Protein AF-L0A7P6-F1 (afdb_monomer)

Radius of gyration: 19.56 Å; Cα contacts (8 Å, |Δi|>4): 227; chains: 1; bounding box: 43×64×49 Å

Secondary structure (DSSP, 8-state):
-THHHHHHHHHHHHHHTSTTHHHHHHHHHH--EEHHHHHHHTT-S-HHHHHHHHHHHHHTTSEEEETTEEEE-HHHHTTHHHHHHHHHHHHH-TTS-HHHHHHHHHSTTHHHHHHHHHH--B-HHHHHHHTT---HHHHHHHHHHHHHTTSEEEE--TT-SSPPEEEE-HHHHHHHHHHHHHHHHIIIIIHHHHHHHHHGGGSSS----

InterPro domains:
  IPR002577 Helix-turn-helix, HxlR type [PF01638] (16-93)
  IPR002577 Helix-turn-helix, HxlR type [PF01638] (106-191)
  IPR002577 Helix-turn-helix, HxlR type [PS51118] (93-194)
  IPR036388 Winged helix-like DNA-binding domain superfamily [G3DSA:1.10.10.10] (5-99)
  IPR036388 Winged helix-like DNA-binding domain superfamily [G3DSA:1.10.10.10] (100-207)
  IPR036390 Winged helix DNA-binding domain superfamily [SSF46785] (9-93)
  IPR036390 Winged helix DNA-binding domain superfamily [SSF46785] (99-193)

Foldseek 3Di:
DCPLLVVLLVVLLLLCLAPLLVQLLVVQLVHKDFLVRSCVSSVPPDSVSSVVNVVVCVLLQQWDDDPRIIHGDPLSNLLVQLVVLLVQLCVVCVVADSVLVSNLSSPPLLLVLLVVQVVHWAALVRSCVSSPNDPSVSSVVSVVSCVVSQQKDWDDDPPDPDGTTMHGDPSVVSSSSSSVSSSVSSSPRSSVSVVVVVVVVVPPPDDDD

Organism: Deinococcus peraridilitoris (strain DSM 19664 / LMG 22246 / CIP 109416 / KR-200) (NCBI:txid937777)

Solvent-accessible surface area (backbone atoms only — not comparable to full-atom values): 11553 Å² total; per-residue (Å²): 132,63,71,66,48,56,52,21,24,49,50,30,47,58,54,57,32,37,87,65,41,56,50,48,53,56,51,35,70,77,44,67,34,36,65,72,59,40,42,61,75,52,65,52,94,39,72,65,60,48,51,55,49,50,52,53,33,41,75,62,48,30,31,47,75,55,95,68,32,38,35,59,31,76,59,34,58,64,46,49,63,32,53,54,37,47,51,52,39,46,69,77,36,75,90,54,65,62,66,61,57,50,56,51,39,43,36,90,61,38,48,59,50,56,55,52,33,70,78,42,71,38,36,69,69,53,48,32,56,77,69,70,59,60,54,69,68,59,51,51,53,48,51,50,54,38,36,73,75,40,34,31,44,72,61,53,68,99,84,53,95,60,81,48,27,35,30,57,26,76,64,23,52,61,47,42,56,30,57,48,40,41,33,53,42,10,45,65,46,51,55,46,49,68,50,54,67,60,54,65,71,67,73,81,76,85,79,83,134

Structure (mmCIF, N/CA/C/O backbone):
data_AF-L0A7P6-F1
#
_entry.id   AF-L0A7P6-F1
#
loop_
_atom_site.group_PDB
_atom_site.id
_atom_site.type_symbol
_atom_site.label_atom_id
_atom_site.label_alt_id
_atom_site.label_comp_id
_atom_site.label_asym_id
_atom_site.label_entity_id
_atom_site.label_seq_id
_atom_site.pdbx_PDB_ins_code
_atom_site.Cartn_x
_atom_site.Cartn_y
_atom_site.Cartn_z
_atom_site.occupancy
_atom_site.B_iso_or_equiv
_atom_site.auth_seq_id
_atom_site.auth_comp_id
_atom_site.auth_asym_id
_atom_site.auth_atom_id
_atom_site.pdb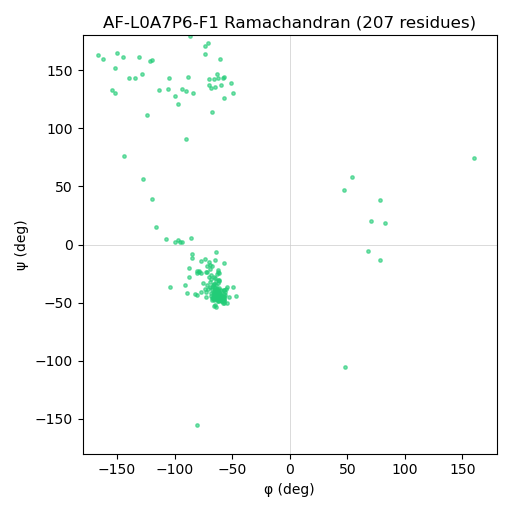x_PDB_model_num
ATOM 1 N N . MET A 1 1 ? -10.298 -22.337 5.374 1.00 42.47 1 MET A N 1
ATOM 2 C CA . MET A 1 1 ? -9.586 -21.984 4.115 1.00 42.47 1 MET A CA 1
ATOM 3 C C . MET A 1 1 ? -9.149 -20.503 4.065 1.00 42.47 1 MET A C 1
ATOM 5 O O . MET A 1 1 ? -8.443 -20.122 3.138 1.00 42.47 1 MET A O 1
ATOM 9 N N . GLU A 1 2 ? -9.489 -19.675 5.067 1.00 49.75 2 GLU A N 1
ATOM 10 C CA . GLU A 1 2 ? -9.289 -18.210 5.060 1.00 49.75 2 GLU A CA 1
ATOM 11 C C . GLU A 1 2 ? -7.861 -17.705 5.358 1.00 49.75 2 GLU A C 1
ATOM 13 O O . GLU A 1 2 ? -7.487 -16.631 4.883 1.00 49.75 2 GLU A O 1
ATOM 18 N N . CYS A 1 3 ? -7.009 -18.477 6.046 1.00 57.34 3 CYS A N 1
ATOM 19 C CA . CYS A 1 3 ? -5.683 -17.999 6.479 1.00 57.34 3 CYS A CA 1
ATOM 20 C C . CYS A 1 3 ? -4.744 -17.606 5.320 1.00 57.34 3 CYS A C 1
ATOM 22 O O . CYS A 1 3 ? -3.946 -16.681 5.449 1.00 57.34 3 CYS A O 1
ATOM 24 N N . LYS A 1 4 ? -4.858 -18.261 4.153 1.00 59.44 4 LYS A N 1
ATOM 25 C CA . LYS A 1 4 ? -3.967 -18.015 3.002 1.00 59.44 4 LYS A CA 1
ATOM 26 C C . LYS A 1 4 ? -4.306 -16.725 2.239 1.00 59.44 4 LYS A C 1
ATOM 28 O O . LYS A 1 4 ? -3.445 -16.164 1.569 1.00 59.44 4 LYS A O 1
ATOM 33 N N . GLY A 1 5 ? -5.554 -16.250 2.314 1.00 61.66 5 GLY A N 1
ATOM 34 C CA . GLY A 1 5 ? -5.958 -14.966 1.727 1.00 61.66 5 GLY A CA 1
ATOM 35 C C . GLY A 1 5 ? -5.516 -13.774 2.571 1.00 61.66 5 GLY A C 1
ATOM 36 O O . GLY A 1 5 ? -5.008 -12.799 2.022 1.00 61.66 5 GLY A O 1
ATOM 37 N N . ALA A 1 6 ? -5.643 -13.894 3.894 1.00 67.50 6 ALA A N 1
ATOM 38 C CA . ALA A 1 6 ? -5.210 -12.870 4.839 1.00 67.50 6 ALA A CA 1
ATOM 39 C C . ALA A 1 6 ? -3.689 -12.634 4.794 1.00 67.50 6 ALA A C 1
ATOM 41 O O . ALA A 1 6 ? -3.254 -11.483 4.819 1.00 67.50 6 ALA A O 1
ATOM 42 N N . ASP A 1 7 ? -2.893 -13.701 4.649 1.00 76.75 7 ASP A N 1
ATOM 43 C CA . ASP A 1 7 ? -1.430 -13.609 4.519 1.00 76.75 7 ASP A CA 1
ATOM 44 C C . ASP A 1 7 ? -1.010 -12.882 3.227 1.00 76.75 7 ASP A C 1
ATOM 46 O O . ASP A 1 7 ? -0.219 -11.942 3.258 1.00 76.75 7 ASP A O 1
ATOM 50 N N . ALA A 1 8 ? -1.624 -13.220 2.086 1.00 82.00 8 ALA A N 1
ATOM 51 C CA . ALA A 1 8 ? -1.345 -12.546 0.814 1.00 82.00 8 ALA A CA 1
ATOM 52 C C . ALA A 1 8 ? -1.734 -11.054 0.839 1.00 82.00 8 ALA A C 1
ATOM 54 O O . ALA A 1 8 ? -1.001 -10.202 0.334 1.00 82.00 8 ALA A O 1
ATOM 55 N N . ALA A 1 9 ? -2.864 -10.724 1.471 1.00 80.94 9 ALA A N 1
ATOM 56 C CA . ALA A 1 9 ? -3.287 -9.342 1.675 1.00 80.94 9 ALA A CA 1
ATOM 57 C C . ALA A 1 9 ? -2.325 -8.574 2.597 1.00 80.94 9 ALA A C 1
ATOM 59 O O . ALA A 1 9 ? -2.021 -7.410 2.339 1.00 80.94 9 ALA A O 1
ATOM 60 N N . ALA A 1 10 ? -1.838 -9.208 3.668 1.00 82.50 10 ALA A N 1
ATOM 61 C CA . ALA A 1 10 ? -0.844 -8.617 4.559 1.00 82.50 10 ALA A CA 1
ATOM 62 C C . ALA A 1 10 ? 0.483 -8.363 3.832 1.00 82.50 10 ALA A C 1
ATOM 64 O O . ALA A 1 10 ? 1.020 -7.264 3.941 1.00 82.50 10 ALA A O 1
ATOM 65 N N . ALA A 1 11 ? 0.955 -9.318 3.028 1.00 84.62 11 ALA A N 1
ATOM 66 C CA . ALA A 1 11 ? 2.177 -9.181 2.241 1.00 84.62 11 ALA A CA 1
ATOM 67 C C . ALA A 1 11 ? 2.086 -8.050 1.201 1.00 84.62 11 ALA A C 1
ATOM 69 O O . ALA A 1 11 ? 3.040 -7.294 1.032 1.00 84.62 11 ALA A O 1
ATOM 70 N N . ALA A 1 12 ? 0.938 -7.883 0.536 1.00 87.12 12 ALA A N 1
ATOM 71 C CA . ALA A 1 12 ? 0.738 -6.785 -0.413 1.00 87.12 12 ALA A CA 1
ATOM 72 C C . ALA A 1 12 ? 0.735 -5.420 0.272 1.00 87.12 12 ALA A C 1
ATOM 74 O O . ALA A 1 12 ? 1.405 -4.496 -0.191 1.00 87.12 12 ALA A O 1
ATOM 75 N N . VAL A 1 13 ? 0.029 -5.309 1.401 1.00 85.62 13 VAL A N 1
ATOM 76 C CA . VAL A 1 13 ? 0.065 -4.103 2.233 1.00 85.62 13 VAL A CA 1
ATOM 77 C C . VAL A 1 13 ? 1.495 -3.819 2.686 1.00 85.62 13 VAL A C 1
ATOM 79 O O . VAL A 1 13 ? 1.951 -2.685 2.581 1.00 85.62 13 VAL A O 1
ATOM 82 N N . GLU A 1 14 ? 2.230 -4.836 3.137 1.00 86.69 14 GLU A N 1
ATOM 83 C CA . GLU A 1 14 ? 3.608 -4.669 3.587 1.00 86.69 14 GLU A CA 1
ATOM 84 C C . GLU A 1 14 ? 4.551 -4.232 2.464 1.00 86.69 14 GLU A C 1
ATOM 86 O O . GLU A 1 14 ? 5.421 -3.392 2.686 1.00 86.69 14 GLU A O 1
ATOM 91 N N . LEU A 1 15 ? 4.380 -4.772 1.259 1.00 86.81 15 LEU A N 1
ATOM 92 C CA . LEU A 1 15 ? 5.169 -4.393 0.096 1.00 86.81 15 LEU A CA 1
ATOM 93 C C . LEU A 1 15 ? 4.892 -2.940 -0.307 1.00 86.81 15 LEU A C 1
ATOM 95 O O . LEU A 1 15 ? 5.829 -2.154 -0.432 1.00 86.81 15 LEU A O 1
ATOM 99 N N . LEU A 1 16 ? 3.619 -2.578 -0.491 1.00 87.00 16 LEU A N 1
ATOM 100 C CA . LEU A 1 16 ? 3.230 -1.282 -1.053 1.00 87.00 16 LEU A CA 1
ATOM 101 C C . LEU A 1 16 ? 3.301 -0.131 -0.042 1.00 87.00 16 LEU A C 1
ATOM 103 O O . LEU A 1 16 ? 3.487 1.013 -0.450 1.00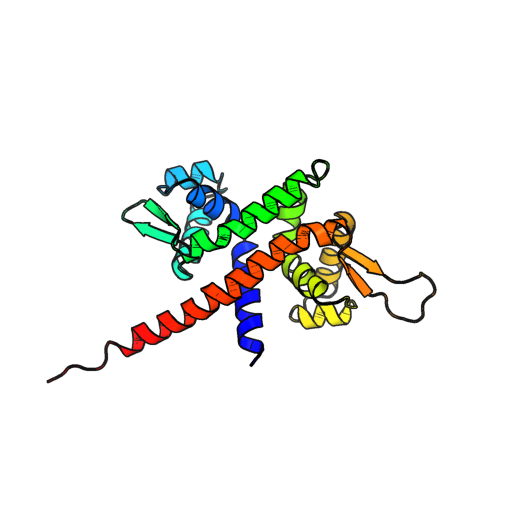 87.00 16 LEU A O 1
ATOM 107 N N . GLN A 1 17 ? 3.242 -0.409 1.266 1.00 85.69 17 GLN A N 1
ATOM 108 C CA . GLN A 1 17 ? 3.478 0.614 2.296 1.00 85.69 17 GLN A CA 1
ATOM 109 C C . GLN A 1 17 ? 4.964 1.000 2.422 1.00 85.69 17 GLN A C 1
ATOM 111 O O . GLN A 1 17 ? 5.293 1.967 3.108 1.00 85.69 17 GLN A O 1
ATOM 116 N N . ARG A 1 18 ? 5.900 0.250 1.817 1.00 88.00 18 ARG A N 1
ATOM 117 C CA . ARG A 1 18 ? 7.328 0.596 1.887 1.00 88.00 18 ARG A CA 1
ATOM 118 C C . ARG A 1 18 ? 7.592 1.876 1.101 1.00 88.00 18 ARG A C 1
ATOM 120 O O . ARG A 1 18 ? 7.187 2.017 -0.053 1.00 88.00 18 ARG A O 1
ATOM 127 N N . LYS A 1 19 ? 8.371 2.780 1.705 1.00 86.12 19 LYS A N 1
ATOM 128 C CA . LYS A 1 19 ? 8.804 4.020 1.047 1.00 86.12 19 LYS A CA 1
ATOM 129 C C . LYS A 1 19 ? 9.425 3.730 -0.324 1.00 86.12 19 LYS A C 1
ATOM 131 O O . LYS A 1 19 ? 10.195 2.773 -0.470 1.00 86.12 19 LYS A O 1
ATOM 136 N N . HIS A 1 20 ? 9.088 4.592 -1.282 1.00 87.50 20 HIS A N 1
ATOM 137 C CA . HIS A 1 20 ? 9.487 4.578 -2.696 1.00 87.50 20 HIS A CA 1
ATOM 138 C C . HIS A 1 20 ? 8.934 3.446 -3.570 1.00 87.50 20 HIS A C 1
ATOM 140 O O . HIS A 1 20 ? 9.110 3.521 -4.780 1.00 87.50 20 HIS A O 1
ATOM 146 N N . VAL A 1 21 ? 8.210 2.456 -3.035 1.00 92.44 21 VAL A N 1
ATOM 147 C CA . VAL A 1 21 ? 7.632 1.394 -3.880 1.00 92.44 21 VAL A CA 1
ATOM 148 C C . VAL A 1 21 ? 6.575 1.945 -4.838 1.00 92.44 21 VAL A C 1
ATOM 150 O O . VAL A 1 21 ? 6.688 1.745 -6.043 1.00 92.44 21 VAL A O 1
ATOM 153 N N . LEU A 1 22 ? 5.588 2.685 -4.327 1.00 90.50 22 LEU A N 1
ATOM 154 C CA . LEU A 1 22 ? 4.538 3.271 -5.166 1.00 90.50 22 LEU A CA 1
ATOM 155 C C . LEU A 1 22 ? 5.093 4.252 -6.220 1.00 90.50 22 LEU A C 1
ATOM 157 O O . LEU A 1 22 ? 4.740 4.086 -7.383 1.00 90.50 22 LEU A O 1
ATOM 161 N N . PRO A 1 23 ? 6.009 5.191 -5.895 1.00 91.50 23 PRO A N 1
ATOM 162 C CA . PRO A 1 23 ? 6.656 6.030 -6.908 1.00 91.50 23 PRO A CA 1
ATOM 163 C C . PRO A 1 23 ? 7.390 5.256 -8.011 1.00 91.50 23 PRO A C 1
ATOM 165 O O . PRO A 1 23 ? 7.316 5.648 -9.170 1.00 91.50 23 PRO A O 1
ATOM 168 N N . ILE A 1 24 ? 8.076 4.154 -7.677 1.00 95.06 24 ILE A N 1
ATOM 169 C CA . ILE A 1 24 ? 8.745 3.300 -8.674 1.00 95.06 24 ILE A CA 1
ATOM 170 C C . ILE A 1 24 ? 7.728 2.695 -9.634 1.00 95.06 24 ILE A C 1
ATOM 172 O O . ILE A 1 24 ? 7.916 2.756 -10.845 1.00 95.06 24 ILE A O 1
ATOM 176 N N . ILE A 1 25 ? 6.649 2.128 -9.099 1.00 94.69 25 ILE A N 1
ATOM 177 C CA . ILE A 1 25 ? 5.614 1.494 -9.917 1.00 94.69 25 ILE A CA 1
ATOM 178 C C . ILE A 1 25 ? 4.909 2.549 -10.775 1.00 94.69 25 ILE A C 1
ATOM 180 O O . ILE A 1 25 ? 4.744 2.329 -11.967 1.00 94.69 25 ILE A O 1
ATOM 184 N N . HIS A 1 26 ? 4.591 3.717 -10.210 1.00 93.75 26 HIS A N 1
ATOM 185 C CA . HIS A 1 26 ? 3.998 4.834 -10.947 1.00 93.75 26 HIS A CA 1
ATOM 186 C C . HIS A 1 26 ? 4.879 5.308 -12.107 1.00 93.75 26 HIS A C 1
ATOM 188 O O . HIS A 1 26 ? 4.390 5.495 -13.215 1.00 93.75 26 HIS A O 1
ATOM 194 N N . ALA A 1 27 ? 6.188 5.463 -11.881 1.00 94.50 27 ALA A N 1
ATOM 195 C CA . ALA A 1 27 ? 7.116 5.809 -12.952 1.00 94.50 27 ALA A CA 1
ATOM 196 C C . ALA A 1 27 ? 7.114 4.729 -14.046 1.00 94.50 27 ALA A C 1
ATOM 198 O O . ALA A 1 27 ? 6.960 5.041 -15.223 1.00 94.50 27 ALA A O 1
ATOM 199 N N . LEU A 1 28 ? 7.209 3.454 -13.660 1.00 96.56 28 LEU A N 1
ATOM 200 C CA . LEU A 1 28 ? 7.255 2.345 -14.612 1.00 96.56 28 LEU A CA 1
ATOM 201 C C . LEU A 1 28 ? 5.934 2.105 -15.367 1.00 96.56 28 LEU A C 1
ATOM 203 O O . LEU A 1 28 ? 5.960 1.499 -16.438 1.00 96.56 28 LEU A O 1
ATOM 207 N N . LEU A 1 29 ? 4.798 2.581 -14.841 1.00 94.50 29 LEU A N 1
ATOM 208 C CA . LEU A 1 29 ? 3.515 2.599 -15.555 1.00 94.50 29 LEU A CA 1
ATOM 209 C C . LEU A 1 29 ? 3.553 3.558 -16.748 1.00 94.50 29 LEU A C 1
ATOM 211 O O . LEU A 1 29 ? 2.962 3.255 -17.781 1.00 94.50 29 LEU A O 1
ATOM 215 N N . ALA A 1 30 ? 4.269 4.679 -16.625 1.00 94.25 30 ALA A N 1
ATOM 216 C CA . ALA A 1 30 ? 4.424 5.636 -17.714 1.00 94.25 30 ALA A CA 1
ATOM 217 C C . ALA A 1 30 ? 5.352 5.099 -18.813 1.00 94.25 30 ALA A C 1
ATOM 219 O O . ALA A 1 30 ? 5.034 5.211 -19.995 1.00 94.25 30 ALA A O 1
ATOM 220 N N . GLN A 1 31 ? 6.494 4.518 -18.432 1.00 95.50 31 GLN A N 1
ATOM 221 C CA . GLN A 1 31 ? 7.426 3.875 -19.361 1.00 95.50 31 GLN A CA 1
ATOM 222 C C . GLN A 1 31 ? 8.472 3.014 -18.633 1.00 95.50 31 GLN A C 1
ATOM 224 O O . GLN A 1 31 ? 8.726 3.222 -17.446 1.00 95.50 31 GLN A O 1
ATOM 229 N N . PRO A 1 32 ? 9.163 2.102 -19.335 1.00 96.88 32 PRO A N 1
ATOM 230 C CA . PRO A 1 32 ? 10.352 1.437 -18.810 1.00 96.88 32 PRO A CA 1
ATOM 231 C C . PRO A 1 32 ? 11.506 2.414 -18.537 1.00 96.88 32 PRO A C 1
ATOM 233 O O . PRO A 1 32 ? 11.702 3.381 -19.271 1.00 96.88 32 PRO A O 1
ATOM 236 N N . TYR A 1 33 ? 12.314 2.136 -17.512 1.00 97.50 33 TYR A N 1
ATOM 237 C CA . TYR A 1 33 ? 13.464 2.974 -17.147 1.00 97.50 33 TYR A CA 1
ATOM 238 C C . TYR A 1 33 ? 14.715 2.142 -16.870 1.00 97.50 33 TYR A C 1
ATOM 240 O O . TYR A 1 33 ? 14.637 1.100 -16.219 1.00 97.50 33 TYR A O 1
ATOM 248 N N . CYS A 1 34 ? 15.887 2.653 -17.255 1.00 97.00 34 CYS A N 1
ATOM 249 C CA . CYS A 1 34 ? 17.154 2.175 -16.700 1.00 97.00 34 CYS A CA 1
ATOM 250 C C . CYS A 1 34 ? 17.353 2.662 -15.256 1.00 97.00 34 CYS A C 1
ATOM 252 O O . CYS A 1 34 ? 16.689 3.605 -14.811 1.00 97.00 34 CYS A O 1
ATOM 254 N N . PHE A 1 35 ? 18.288 2.059 -14.513 1.00 95.88 35 PHE A N 1
ATOM 255 C CA . PHE A 1 35 ? 18.470 2.351 -13.082 1.00 95.88 35 PHE A CA 1
ATOM 256 C C . PHE A 1 35 ? 18.668 3.849 -12.789 1.00 95.88 35 PHE A C 1
ATOM 258 O O . PHE A 1 35 ? 17.980 4.417 -11.940 1.00 95.88 35 PHE A O 1
ATOM 265 N N . ASN A 1 36 ? 19.583 4.506 -13.509 1.00 93.50 36 ASN A N 1
ATOM 266 C CA . ASN A 1 36 ? 19.926 5.911 -13.266 1.00 93.50 36 ASN A CA 1
ATOM 267 C C . ASN A 1 36 ? 18.773 6.861 -13.617 1.00 93.50 36 ASN A C 1
ATOM 269 O O . ASN A 1 36 ? 18.539 7.842 -12.911 1.00 93.50 36 ASN A O 1
ATOM 273 N N . ALA A 1 37 ? 18.046 6.578 -14.702 1.00 95.44 37 ALA A N 1
ATOM 274 C CA . ALA A 1 37 ? 16.888 7.372 -15.095 1.00 95.44 37 ALA A CA 1
ATOM 275 C C . ALA A 1 37 ? 15.739 7.197 -14.092 1.00 95.44 37 ALA A C 1
ATOM 277 O O . ALA A 1 37 ? 15.148 8.188 -13.663 1.00 95.44 37 ALA A O 1
ATOM 278 N N . LEU A 1 38 ? 15.502 5.964 -13.632 1.00 95.44 38 LEU A N 1
ATOM 279 C CA . LEU A 1 38 ? 14.501 5.671 -12.612 1.00 95.44 38 LEU A CA 1
ATOM 280 C C . LEU A 1 38 ? 14.827 6.356 -11.283 1.00 95.44 38 LEU A C 1
ATOM 282 O O . LEU A 1 38 ? 13.948 6.956 -10.672 1.00 95.44 38 LEU A O 1
ATOM 286 N N . GLN A 1 39 ? 16.092 6.319 -10.849 1.00 94.06 39 GLN A N 1
ATOM 287 C CA . GLN A 1 39 ? 16.523 6.967 -9.609 1.00 94.06 39 GLN A CA 1
ATOM 288 C C . GLN A 1 39 ? 16.210 8.462 -9.604 1.00 94.06 39 GLN A C 1
ATOM 290 O O . GLN A 1 39 ? 15.729 8.984 -8.595 1.00 94.06 39 GLN A O 1
ATOM 295 N N . ARG A 1 40 ? 16.450 9.133 -10.737 1.00 92.44 40 ARG A N 1
ATOM 296 C CA . ARG A 1 40 ? 16.105 10.545 -10.914 1.00 92.44 40 ARG A CA 1
ATOM 297 C C . ARG A 1 40 ? 14.596 10.742 -10.933 1.00 92.44 40 ARG A C 1
ATOM 299 O O . ARG A 1 40 ? 14.122 11.606 -10.212 1.00 92.44 40 ARG A O 1
ATOM 306 N N . ALA A 1 41 ? 13.850 9.929 -11.679 1.00 92.44 41 ALA A N 1
ATOM 307 C CA . ALA A 1 41 ? 12.399 10.065 -11.805 1.00 92.44 41 ALA A CA 1
ATOM 308 C C . ALA A 1 41 ? 11.660 9.941 -10.460 1.00 92.44 41 ALA A C 1
ATOM 310 O O . ALA A 1 41 ? 10.726 10.689 -10.202 1.00 92.44 41 ALA A O 1
ATOM 311 N N . VAL A 1 42 ? 12.095 9.032 -9.580 1.00 90.38 42 VAL A N 1
ATOM 312 C CA . VAL A 1 42 ? 11.412 8.757 -8.297 1.00 90.38 42 VAL A CA 1
ATOM 313 C C . VAL A 1 42 ? 11.994 9.520 -7.106 1.00 90.38 42 VAL A C 1
ATOM 315 O O . VAL A 1 42 ? 11.573 9.289 -5.969 1.00 90.38 42 VAL A O 1
ATOM 318 N N . HIS A 1 43 ? 13.005 10.360 -7.355 1.00 88.38 43 HIS A N 1
ATOM 319 C CA . HIS A 1 43 ? 13.756 11.111 -6.343 1.00 88.38 43 HIS A CA 1
ATOM 320 C C . HIS A 1 43 ? 14.186 10.218 -5.164 1.00 88.38 43 HIS A C 1
ATOM 322 O O . HIS A 1 43 ? 13.977 10.540 -3.992 1.00 88.38 43 HIS A O 1
ATOM 328 N N . ALA A 1 44 ? 14.745 9.039 -5.467 1.00 85.69 44 ALA A N 1
ATOM 329 C CA . ALA A 1 44 ? 15.156 8.105 -4.422 1.00 85.69 44 ALA A CA 1
ATOM 330 C C . ALA A 1 44 ? 16.302 8.706 -3.580 1.00 85.69 44 ALA A C 1
ATOM 332 O O . ALA A 1 44 ? 17.283 9.188 -4.151 1.00 85.69 44 ALA A O 1
ATOM 333 N N . PRO A 1 45 ? 16.248 8.603 -2.239 1.00 83.75 45 PRO A N 1
ATOM 334 C CA . PRO A 1 45 ? 17.208 9.247 -1.340 1.00 83.75 45 PRO A CA 1
ATOM 335 C C . PRO A 1 45 ? 18.608 8.639 -1.448 1.00 83.75 45 PRO A C 1
ATOM 337 O O . PRO A 1 45 ? 19.602 9.294 -1.157 1.00 83.75 45 PRO A O 1
ATOM 340 N N . SER A 1 46 ? 18.700 7.370 -1.854 1.00 91.19 46 SER A N 1
ATOM 341 C CA . SER A 1 46 ? 19.969 6.705 -2.121 1.00 91.19 46 SER A CA 1
ATOM 342 C C . SER A 1 46 ? 19.814 5.599 -3.160 1.00 91.19 46 SER A C 1
ATOM 344 O O . SER A 1 46 ? 18.764 4.955 -3.269 1.00 91.19 46 SER A O 1
ATOM 346 N N . ALA A 1 47 ? 20.898 5.328 -3.888 1.00 93.06 47 ALA A N 1
ATOM 347 C CA . ALA A 1 47 ? 20.954 4.226 -4.845 1.00 93.06 47 ALA A CA 1
ATOM 348 C C . ALA A 1 47 ? 20.780 2.859 -4.156 1.00 93.06 47 ALA A C 1
ATOM 350 O O . ALA A 1 47 ? 20.183 1.951 -4.729 1.00 93.06 47 ALA A O 1
ATOM 351 N N . ALA A 1 48 ? 21.260 2.718 -2.913 1.00 93.69 48 ALA A N 1
ATOM 352 C CA . ALA A 1 48 ? 21.050 1.517 -2.106 1.00 93.69 48 ALA A CA 1
ATOM 353 C C . ALA A 1 48 ? 19.557 1.277 -1.835 1.00 93.69 48 ALA A C 1
ATOM 355 O O . ALA A 1 48 ? 19.057 0.195 -2.122 1.00 93.69 48 ALA A O 1
ATOM 356 N N . THR A 1 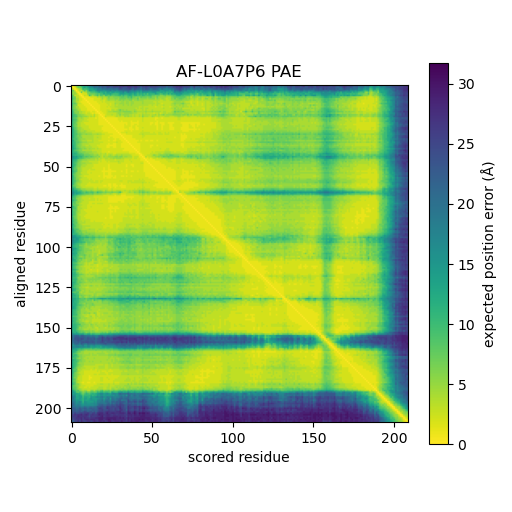49 ? 18.823 2.315 -1.411 1.00 92.44 49 THR A N 1
ATOM 357 C CA . THR A 1 49 ? 17.370 2.217 -1.196 1.00 92.44 49 THR A CA 1
ATOM 358 C C . THR A 1 49 ? 16.660 1.768 -2.468 1.00 92.44 49 THR A C 1
ATOM 360 O O . THR A 1 49 ? 15.851 0.845 -2.417 1.00 92.44 49 THR A O 1
ATOM 363 N N . LEU A 1 50 ? 16.974 2.380 -3.615 1.00 94.56 50 LEU A N 1
ATOM 364 C CA . LEU A 1 50 ? 16.358 1.997 -4.884 1.00 94.56 50 LEU A CA 1
ATOM 365 C C . LEU A 1 50 ? 16.666 0.540 -5.254 1.00 94.56 50 LEU A C 1
ATOM 367 O O . LEU A 1 50 ? 15.744 -0.197 -5.594 1.00 94.56 50 LEU A O 1
ATOM 371 N N . ARG A 1 51 ? 17.927 0.099 -5.136 1.00 95.25 51 ARG A N 1
ATOM 372 C CA . ARG A 1 51 ? 18.315 -1.298 -5.396 1.00 95.25 51 ARG A CA 1
ATOM 373 C C . ARG A 1 51 ? 17.548 -2.277 -4.516 1.00 95.25 51 ARG A C 1
ATOM 375 O O . ARG A 1 51 ? 17.016 -3.256 -5.033 1.00 95.25 51 ARG A O 1
ATOM 382 N N . ASP A 1 52 ? 17.428 -1.988 -3.225 1.00 94.31 52 ASP A N 1
ATOM 383 C CA . ASP A 1 52 ? 16.686 -2.840 -2.295 1.00 94.31 52 ASP A CA 1
ATOM 384 C C . ASP A 1 52 ? 15.206 -2.942 -2.679 1.00 94.31 52 ASP A C 1
ATOM 386 O O . ASP A 1 52 ? 14.615 -4.022 -2.611 1.00 94.31 52 ASP A O 1
ATOM 390 N N . ARG A 1 53 ? 14.586 -1.830 -3.104 1.00 94.38 53 ARG A N 1
ATOM 391 C CA . ARG A 1 53 ? 13.186 -1.832 -3.562 1.00 94.38 53 ARG A CA 1
ATOM 392 C C . ARG A 1 53 ? 13.011 -2.583 -4.876 1.00 94.38 53 ARG A C 1
ATOM 394 O O . ARG A 1 53 ? 12.096 -3.394 -4.971 1.00 94.38 53 ARG A O 1
ATOM 401 N N . LEU A 1 54 ? 13.893 -2.375 -5.850 1.00 95.50 54 LEU A N 1
ATOM 402 C CA . LEU A 1 54 ? 13.857 -3.098 -7.123 1.00 95.50 54 LEU A CA 1
ATOM 403 C C . LEU A 1 54 ? 14.054 -4.600 -6.915 1.00 95.50 54 LEU A C 1
ATOM 405 O O . LEU A 1 54 ? 13.295 -5.387 -7.467 1.00 95.50 54 LEU A O 1
ATOM 409 N N . LYS A 1 55 ? 14.993 -5.007 -6.051 1.00 94.12 55 LYS A N 1
ATOM 410 C CA . LYS A 1 55 ? 15.191 -6.416 -5.685 1.00 94.12 55 LYS A CA 1
ATOM 411 C C . LYS A 1 55 ? 13.924 -7.024 -5.084 1.00 94.12 55 LYS A C 1
ATOM 413 O O . LYS A 1 55 ? 13.542 -8.124 -5.469 1.00 94.12 55 LYS A O 1
ATOM 418 N N . ALA A 1 56 ? 13.257 -6.310 -4.176 1.00 92.00 56 ALA A N 1
ATOM 419 C CA . ALA A 1 56 ? 12.001 -6.776 -3.594 1.00 92.00 56 ALA A CA 1
ATOM 420 C C . ALA A 1 56 ? 10.895 -6.928 -4.652 1.00 92.00 56 ALA A C 1
ATOM 422 O O . ALA A 1 56 ? 10.195 -7.934 -4.647 1.00 92.00 56 ALA A O 1
ATOM 423 N N . LEU A 1 57 ? 10.766 -5.967 -5.574 1.00 94.38 57 LEU A N 1
ATOM 424 C CA . LEU A 1 57 ? 9.765 -5.993 -6.646 1.00 94.38 57 LEU A CA 1
ATOM 425 C C . LEU A 1 57 ? 10.037 -7.080 -7.698 1.00 94.38 57 LEU A C 1
ATOM 427 O O . LEU A 1 57 ? 9.088 -7.698 -8.179 1.00 94.38 57 LEU A O 1
ATOM 431 N N . LEU A 1 58 ? 11.308 -7.340 -8.021 1.00 94.50 58 LEU A N 1
ATOM 432 C CA . LEU A 1 58 ? 11.731 -8.462 -8.867 1.00 94.50 58 LEU A CA 1
ATOM 433 C C . LEU A 1 58 ? 11.379 -9.797 -8.204 1.00 94.50 58 LEU A C 1
ATOM 435 O O . LEU A 1 58 ? 10.790 -10.662 -8.842 1.00 94.50 58 LEU A O 1
ATOM 439 N N . ALA A 1 59 ? 11.683 -9.944 -6.910 1.00 90.88 59 ALA A N 1
ATOM 440 C CA . ALA A 1 59 ? 11.454 -11.185 -6.170 1.00 90.88 59 ALA A CA 1
ATOM 441 C C . ALA A 1 59 ? 9.972 -11.588 -6.096 1.00 90.88 59 ALA A C 1
ATOM 443 O O . ALA A 1 59 ? 9.658 -12.772 -6.049 1.00 90.88 59 ALA A O 1
ATOM 444 N N . VAL A 1 60 ? 9.055 -10.616 -6.097 1.00 89.44 60 VAL A N 1
ATOM 445 C CA . VAL A 1 60 ? 7.605 -10.881 -6.134 1.00 89.44 60 VAL A CA 1
ATOM 446 C C . VAL A 1 60 ? 7.021 -10.881 -7.553 1.00 89.44 60 VAL A C 1
ATOM 448 O O . VAL A 1 60 ? 5.810 -11.026 -7.708 1.00 89.44 60 VAL A O 1
ATOM 451 N N . GLY A 1 61 ? 7.851 -10.686 -8.582 1.00 92.50 61 GLY A N 1
ATOM 452 C CA . GLY A 1 61 ? 7.436 -10.683 -9.985 1.00 92.50 61 GLY A CA 1
ATOM 453 C C . GLY A 1 61 ? 6.597 -9.474 -10.406 1.00 92.50 61 GLY A C 1
ATOM 454 O O . GLY A 1 61 ? 5.885 -9.558 -11.403 1.00 92.50 61 GLY A O 1
ATOM 455 N N . VAL A 1 62 ? 6.644 -8.355 -9.673 1.00 94.75 62 VAL A N 1
ATOM 456 C CA . VAL A 1 62 ? 5.951 -7.099 -10.042 1.00 94.75 62 VAL A CA 1
ATOM 457 C C . VAL A 1 62 ? 6.654 -6.409 -11.207 1.00 94.75 62 VAL A C 1
ATOM 459 O O . VAL A 1 62 ? 6.009 -5.856 -12.098 1.00 94.75 62 VAL A O 1
ATOM 462 N N . ILE A 1 63 ? 7.983 -6.464 -11.207 1.00 96.56 63 ILE A N 1
ATOM 463 C CA . ILE A 1 63 ? 8.823 -5.960 -12.291 1.00 96.56 63 ILE A CA 1
ATOM 464 C C . ILE A 1 63 ? 9.681 -7.093 -12.846 1.00 96.56 63 ILE A C 1
ATOM 466 O O . ILE A 1 63 ? 9.954 -8.073 -12.153 1.00 96.56 63 ILE A O 1
ATOM 470 N N . ARG A 1 64 ? 10.137 -6.927 -14.083 1.00 96.31 64 ARG A N 1
ATOM 471 C CA . ARG A 1 64 ? 11.216 -7.702 -14.701 1.00 96.31 64 ARG A CA 1
ATOM 472 C C . ARG A 1 64 ? 12.346 -6.757 -15.099 1.00 96.31 64 ARG A C 1
ATOM 474 O O . ARG A 1 64 ? 12.117 -5.558 -15.268 1.00 96.31 64 ARG A O 1
ATOM 481 N N . ARG A 1 65 ? 13.550 -7.297 -15.257 1.00 96.56 65 ARG A N 1
ATOM 482 C CA . ARG A 1 65 ? 14.696 -6.573 -15.815 1.00 96.56 65 ARG A CA 1
ATOM 483 C C . ARG A 1 65 ? 15.065 -7.193 -17.156 1.00 96.56 65 ARG A C 1
ATOM 485 O O . ARG A 1 65 ? 15.139 -8.414 -17.244 1.00 96.56 65 ARG A O 1
ATOM 492 N N . ASP A 1 66 ? 15.259 -6.345 -18.154 1.00 93.94 66 ASP A N 1
ATOM 493 C CA . ASP A 1 66 ? 15.698 -6.688 -19.504 1.00 93.94 66 ASP A CA 1
ATOM 494 C C . ASP A 1 66 ? 16.959 -5.872 -19.785 1.00 93.94 66 ASP A C 1
ATOM 496 O O . ASP A 1 66 ? 16.906 -4.640 -19.774 1.00 93.94 66 ASP A O 1
ATOM 500 N N . ASP A 1 67 ? 18.106 -6.538 -19.882 1.00 90.94 67 ASP A N 1
ATOM 501 C CA . ASP A 1 67 ? 19.427 -5.905 -19.832 1.00 90.94 67 ASP A CA 1
ATOM 502 C C . ASP A 1 67 ? 19.573 -4.920 -18.649 1.00 90.94 67 ASP A C 1
ATOM 504 O O . ASP A 1 67 ? 19.690 -5.321 -17.483 1.00 90.94 67 ASP A O 1
ATOM 508 N N . ASP A 1 68 ? 19.539 -3.611 -18.919 1.00 91.38 68 ASP A N 1
ATOM 509 C CA . ASP A 1 68 ? 19.610 -2.552 -17.907 1.00 91.38 68 ASP A CA 1
ATOM 510 C C . ASP A 1 68 ? 18.283 -1.818 -17.659 1.00 91.38 68 ASP A C 1
ATOM 512 O O . ASP A 1 68 ? 18.228 -0.879 -16.864 1.00 91.38 68 ASP A O 1
ATOM 516 N N . THR A 1 69 ? 17.197 -2.255 -18.293 1.00 96.75 69 THR A N 1
ATOM 517 C CA . THR A 1 69 ? 15.889 -1.597 -18.228 1.00 96.75 69 THR A CA 1
ATOM 518 C C . THR A 1 69 ? 14.919 -2.386 -17.356 1.00 96.75 69 THR A C 1
ATOM 520 O O . THR A 1 69 ? 14.795 -3.607 -17.450 1.00 96.75 69 THR A O 1
ATOM 523 N N . TYR A 1 70 ? 14.211 -1.687 -16.474 1.00 97.94 70 TYR A N 1
ATOM 524 C CA . TYR A 1 70 ? 13.151 -2.252 -15.647 1.00 97.94 70 TYR A CA 1
ATOM 525 C C . TYR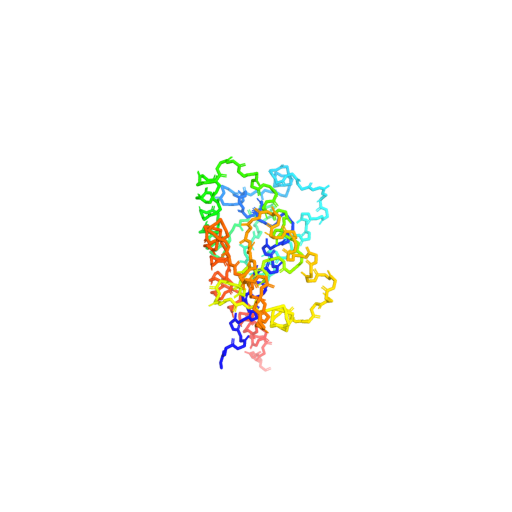 A 1 70 ? 11.802 -2.053 -16.331 1.00 97.94 70 TYR A C 1
ATOM 527 O O . TYR A 1 70 ? 11.487 -0.956 -16.790 1.00 97.94 70 TYR A O 1
ATOM 535 N N . HIS A 1 71 ? 10.997 -3.112 -16.357 1.00 97.88 71 HIS A N 1
ATOM 536 C CA . HIS A 1 71 ? 9.665 -3.135 -16.955 1.00 97.88 71 HIS A CA 1
ATOM 537 C C . HIS A 1 71 ? 8.656 -3.677 -15.947 1.00 97.88 71 HIS A C 1
ATOM 539 O O . HIS A 1 71 ? 8.980 -4.581 -15.172 1.00 97.88 71 HIS A O 1
ATOM 545 N N . LEU A 1 72 ? 7.415 -3.192 -15.989 1.00 97.06 72 LEU A N 1
ATOM 546 C CA . LEU A 1 72 ? 6.329 -3.857 -15.272 1.00 97.06 72 LEU A CA 1
ATOM 547 C C . LEU A 1 72 ? 5.986 -5.185 -15.946 1.00 97.06 72 LEU A C 1
ATOM 549 O O . LEU A 1 72 ? 6.004 -5.318 -17.171 1.00 97.06 72 LEU A O 1
ATOM 553 N N . THR A 1 73 ? 5.668 -6.180 -15.127 1.00 95.94 73 THR A N 1
ATOM 554 C CA . THR A 1 73 ? 5.018 -7.411 -15.587 1.00 95.94 73 THR A CA 1
ATOM 555 C C . THR A 1 73 ? 3.501 -7.211 -15.611 1.00 95.94 73 THR A C 1
ATOM 557 O O . THR A 1 73 ? 2.993 -6.172 -15.184 1.00 95.94 73 THR A O 1
ATOM 560 N N . ALA A 1 74 ? 2.744 -8.235 -16.016 1.00 94.06 74 ALA A N 1
ATOM 561 C CA . ALA A 1 74 ? 1.286 -8.230 -15.870 1.00 94.06 74 ALA A CA 1
ATOM 562 C C . ALA A 1 74 ? 0.836 -7.967 -14.416 1.00 94.06 74 ALA A C 1
ATOM 564 O O . ALA A 1 74 ? -0.137 -7.250 -14.193 1.00 94.06 74 ALA A O 1
ATOM 565 N N . ALA A 1 75 ? 1.567 -8.487 -13.420 1.00 92.56 75 ALA A N 1
ATOM 566 C CA . ALA A 1 75 ? 1.282 -8.207 -12.015 1.00 92.56 75 ALA A CA 1
ATOM 567 C C . ALA A 1 75 ? 1.556 -6.739 -11.660 1.00 92.56 75 ALA A C 1
ATOM 569 O O . ALA A 1 75 ? 0.803 -6.154 -10.890 1.00 92.56 75 ALA A O 1
ATOM 570 N N . GLY A 1 76 ? 2.594 -6.126 -12.231 1.00 94.25 76 GLY A N 1
ATOM 571 C CA . GLY A 1 76 ? 2.864 -4.701 -12.049 1.00 94.25 76 GLY A CA 1
ATOM 572 C C . GLY A 1 76 ? 1.794 -3.796 -12.652 1.00 94.25 76 GLY A C 1
ATOM 573 O O . GLY A 1 76 ? 1.310 -2.902 -11.964 1.00 94.25 76 GLY A O 1
ATOM 574 N N . TYR A 1 77 ? 1.356 -4.060 -13.885 1.00 95.50 77 TYR A N 1
ATOM 575 C CA . TYR A 1 77 ? 0.271 -3.295 -14.514 1.00 95.50 77 TYR A CA 1
ATOM 576 C C . TYR A 1 77 ? -1.069 -3.448 -13.783 1.00 95.50 77 TYR A C 1
ATOM 578 O O . TYR A 1 77 ? -1.839 -2.494 -13.703 1.00 95.50 77 TYR A O 1
ATOM 586 N N . ALA A 1 78 ? -1.325 -4.604 -13.164 1.00 94.81 78 ALA A N 1
ATOM 587 C CA . ALA A 1 78 ? -2.523 -4.828 -12.353 1.00 94.81 78 ALA A CA 1
ATOM 588 C C . ALA A 1 78 ? -2.608 -3.940 -11.091 1.00 94.81 78 ALA A C 1
ATOM 590 O O . ALA A 1 78 ? -3.629 -3.959 -10.405 1.00 94.81 78 ALA A O 1
ATOM 591 N N . LEU A 1 79 ? -1.568 -3.157 -10.772 1.00 94.69 79 LEU A N 1
ATOM 592 C CA . LEU A 1 79 ? -1.605 -2.141 -9.716 1.00 94.69 79 LEU A CA 1
ATOM 593 C C . LEU A 1 79 ? -2.169 -0.792 -10.173 1.00 94.69 79 LEU A C 1
ATOM 595 O O . LEU A 1 79 ? -2.408 0.052 -9.312 1.00 94.69 79 LEU A O 1
ATOM 599 N N . GLN A 1 80 ? -2.425 -0.581 -11.469 1.00 94.25 80 GLN A N 1
ATOM 600 C CA . GLN A 1 80 ? -3.015 0.659 -11.995 1.00 94.25 80 GLN A CA 1
ATOM 601 C C . GLN A 1 80 ? -4.245 1.143 -11.192 1.00 94.25 80 GLN A C 1
ATOM 603 O O . GLN A 1 80 ? -4.244 2.308 -10.795 1.00 94.25 80 GLN A O 1
ATOM 608 N N . PRO A 1 81 ? -5.213 0.282 -10.799 1.00 95.56 81 PRO A N 1
ATOM 609 C CA . PRO A 1 81 ? -6.377 0.731 -10.030 1.00 95.56 81 PRO A CA 1
ATOM 610 C C . PRO A 1 81 ? -6.039 1.346 -8.664 1.00 95.56 81 PRO A C 1
ATOM 612 O O . PRO A 1 81 ? -6.815 2.139 -8.138 1.00 95.56 81 PRO A O 1
ATOM 615 N N . VAL A 1 82 ? -4.887 1.002 -8.069 1.00 93.19 82 VAL A N 1
ATOM 616 C CA . VAL A 1 82 ? -4.409 1.641 -6.830 1.00 93.19 82 VAL A CA 1
ATOM 617 C C . VAL A 1 82 ? -4.083 3.113 -7.087 1.00 93.19 82 VAL A C 1
ATOM 619 O O . VAL A 1 82 ? -4.424 3.963 -6.266 1.00 93.19 82 VAL A O 1
ATOM 622 N N . PHE A 1 83 ? -3.441 3.417 -8.217 1.00 91.94 83 PHE A N 1
ATOM 623 C CA . PHE A 1 83 ? -3.096 4.783 -8.608 1.00 91.94 83 PHE A CA 1
ATOM 624 C C . PHE A 1 83 ? -4.327 5.565 -9.047 1.00 91.94 83 PHE A C 1
ATOM 626 O O . PHE A 1 83 ? -4.484 6.698 -8.611 1.00 91.94 83 PHE A O 1
ATOM 633 N N . ASP A 1 84 ? -5.242 4.945 -9.791 1.00 93.19 84 ASP A N 1
ATOM 634 C CA . ASP A 1 84 ? -6.505 5.582 -10.176 1.00 93.19 84 ASP A CA 1
ATOM 635 C C . ASP A 1 84 ? -7.327 5.971 -8.936 1.00 93.19 84 ASP A C 1
ATOM 637 O O . ASP A 1 84 ? -7.829 7.091 -8.840 1.00 93.19 84 ASP A O 1
ATOM 641 N N . ALA A 1 85 ? -7.407 5.078 -7.940 1.00 92.19 85 ALA A N 1
ATOM 642 C CA . ALA A 1 85 ? -8.077 5.355 -6.671 1.00 92.19 85 ALA A CA 1
ATOM 643 C C . ALA A 1 85 ? -7.375 6.463 -5.868 1.00 92.19 85 ALA A C 1
ATOM 645 O O . ALA A 1 85 ? -8.050 7.304 -5.274 1.00 92.19 85 ALA A O 1
ATOM 646 N N . LEU A 1 86 ? -6.035 6.493 -5.859 1.00 89.88 86 LEU A N 1
ATOM 647 C CA . LEU A 1 86 ? -5.274 7.583 -5.244 1.00 89.88 86 LEU A CA 1
ATOM 648 C C . LEU A 1 86 ? -5.573 8.913 -5.944 1.00 89.88 86 LEU A C 1
ATOM 650 O O . LEU A 1 86 ? -5.900 9.883 -5.269 1.00 89.88 86 LEU A O 1
ATOM 654 N N . SER A 1 87 ? -5.527 8.954 -7.276 1.00 89.94 87 SER A N 1
ATOM 655 C CA . SER A 1 87 ? -5.837 10.148 -8.063 1.00 89.94 87 SER A CA 1
ATOM 656 C C . SER A 1 87 ? -7.262 10.640 -7.811 1.00 89.94 87 SER A C 1
ATOM 658 O O . SER A 1 87 ? -7.450 11.822 -7.524 1.00 89.94 87 SER A O 1
ATOM 660 N N . ALA A 1 88 ? -8.253 9.744 -7.825 1.00 91.31 88 ALA A N 1
ATOM 661 C CA . ALA A 1 88 ? -9.644 10.079 -7.523 1.00 91.31 88 ALA A CA 1
ATOM 662 C C . ALA A 1 88 ? -9.802 10.653 -6.107 1.00 91.31 88 ALA A C 1
ATOM 664 O O . ALA A 1 88 ? -10.449 11.684 -5.929 1.00 91.31 88 ALA A O 1
ATOM 665 N N . PHE A 1 89 ? -9.155 10.040 -5.112 1.00 90.69 89 PHE A N 1
ATOM 666 C CA . PHE A 1 89 ? -9.144 10.546 -3.742 1.00 90.69 89 PHE A CA 1
ATOM 667 C C . PHE A 1 89 ? -8.529 11.949 -3.656 1.00 90.69 89 PHE A C 1
ATOM 669 O O . PHE A 1 89 ? -9.128 12.843 -3.064 1.00 90.69 89 PHE A O 1
ATOM 676 N N . THR A 1 90 ? -7.371 12.178 -4.286 1.00 89.44 90 THR A N 1
ATOM 677 C CA . THR A 1 90 ? -6.735 13.506 -4.282 1.00 89.44 90 THR A CA 1
ATOM 678 C C . THR A 1 90 ? -7.576 14.571 -4.983 1.00 89.44 90 THR A C 1
ATOM 680 O O . THR A 1 90 ? -7.611 15.711 -4.530 1.00 89.44 90 THR A O 1
ATOM 683 N N . ALA A 1 91 ? -8.296 14.203 -6.046 1.00 90.31 91 ALA A N 1
ATOM 684 C CA . ALA A 1 91 ? -9.185 15.109 -6.763 1.00 90.31 91 ALA A CA 1
ATOM 685 C C . ALA A 1 91 ? -10.450 15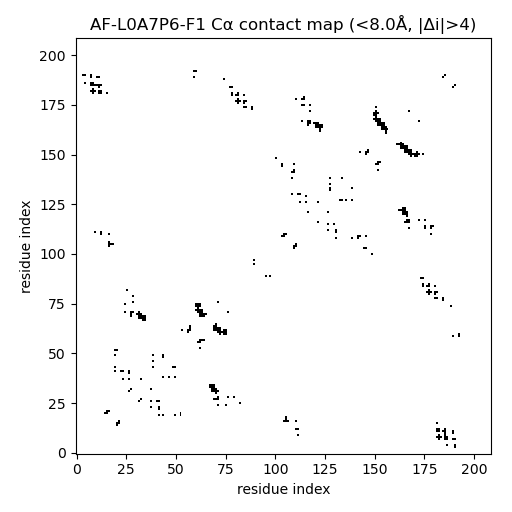.449 -5.956 1.00 90.31 91 ALA A C 1
ATOM 687 O O . ALA A 1 91 ? -10.928 16.579 -6.020 1.00 90.31 91 ALA A O 1
ATOM 688 N N . ALA A 1 92 ? -10.976 14.494 -5.183 1.00 90.38 92 ALA A N 1
ATOM 689 C CA . ALA A 1 92 ? -12.123 14.706 -4.299 1.00 90.38 92 ALA A CA 1
ATOM 690 C C . ALA A 1 92 ? -11.774 15.539 -3.051 1.00 90.38 92 ALA A C 1
ATOM 692 O O . ALA A 1 92 ? -12.653 16.174 -2.471 1.00 90.38 92 ALA A O 1
ATOM 693 N N . HIS A 1 93 ? -10.497 15.556 -2.654 1.00 89.50 93 HIS A N 1
ATOM 694 C CA . HIS A 1 93 ? -10.019 16.177 -1.416 1.00 89.50 93 HIS A CA 1
ATOM 695 C C . HIS A 1 93 ? -8.857 17.162 -1.641 1.00 89.50 93 HIS A C 1
ATOM 697 O O . HIS A 1 93 ? -7.806 17.012 -1.013 1.00 89.50 93 HIS A O 1
ATOM 703 N N . PRO A 1 94 ? -9.015 18.199 -2.490 1.00 87.12 94 PRO A N 1
ATOM 704 C CA . PRO A 1 94 ? -7.926 19.108 -2.874 1.00 87.12 94 PRO A CA 1
ATO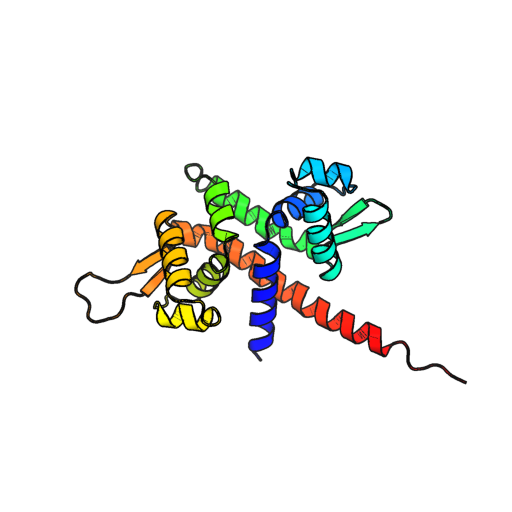M 705 C C . PRO A 1 94 ? -7.336 19.912 -1.703 1.00 87.12 94 PRO A C 1
ATOM 707 O O . PRO A 1 94 ? -6.209 20.391 -1.782 1.00 87.12 94 PRO A O 1
ATOM 710 N N . GLN A 1 95 ? -8.087 20.066 -0.611 1.00 85.31 95 GLN A N 1
ATOM 711 C CA . GLN A 1 95 ? -7.651 20.738 0.614 1.00 85.31 95 GLN A CA 1
ATOM 712 C C . GLN A 1 95 ? -6.718 19.889 1.494 1.00 85.31 95 GLN A C 1
ATOM 714 O O . GLN A 1 95 ? -6.108 20.421 2.421 1.00 85.31 95 GLN A O 1
ATOM 719 N N . HIS A 1 96 ? -6.617 18.581 1.244 1.00 82.38 96 HIS A N 1
ATOM 720 C CA . HIS A 1 96 ? -5.747 17.685 1.999 1.00 82.38 96 HIS A CA 1
ATOM 721 C C . HIS A 1 96 ? -4.459 17.424 1.223 1.00 82.38 96 HIS A C 1
ATOM 723 O O . HIS A 1 96 ? -4.495 16.983 0.079 1.00 82.38 96 HIS A O 1
ATOM 729 N N . ASP A 1 97 ? -3.309 17.636 1.867 1.00 81.88 97 ASP A N 1
ATOM 730 C CA . ASP A 1 97 ? -2.021 17.294 1.267 1.00 81.88 97 ASP A CA 1
ATOM 731 C C . ASP A 1 97 ? -1.888 15.759 1.139 1.00 81.88 97 ASP A C 1
ATOM 733 O O . ASP A 1 97 ? -1.812 15.054 2.160 1.00 81.88 97 ASP A O 1
ATOM 737 N N . PRO A 1 98 ? -1.834 15.207 -0.089 1.00 76.62 98 PRO A N 1
ATOM 738 C CA . PRO A 1 98 ? -1.723 13.768 -0.297 1.00 76.62 98 PRO A CA 1
ATOM 739 C C . PRO A 1 98 ? -0.425 13.182 0.262 1.00 76.62 98 PRO A C 1
ATOM 741 O O . PRO A 1 98 ? -0.398 12.002 0.623 1.00 76.62 98 PRO A O 1
ATOM 744 N N . ALA A 1 99 ? 0.639 13.982 0.387 1.00 79.50 99 ALA A N 1
ATOM 745 C CA . ALA A 1 99 ? 1.894 13.534 0.975 1.00 79.50 99 ALA A CA 1
ATOM 746 C C . ALA A 1 99 ? 1.729 13.184 2.462 1.00 79.50 99 ALA A C 1
ATOM 748 O O . ALA A 1 99 ? 2.301 12.192 2.917 1.00 79.50 99 ALA A O 1
ATOM 749 N N . ILE A 1 100 ? 0.906 13.935 3.206 1.00 83.94 100 ILE A N 1
ATOM 750 C CA . ILE A 1 100 ? 0.629 13.678 4.630 1.00 83.94 100 ILE A CA 1
ATOM 751 C C . ILE A 1 100 ? -0.116 12.353 4.798 1.00 83.94 100 ILE A C 1
ATOM 753 O O . ILE A 1 100 ? 0.274 11.518 5.619 1.00 83.94 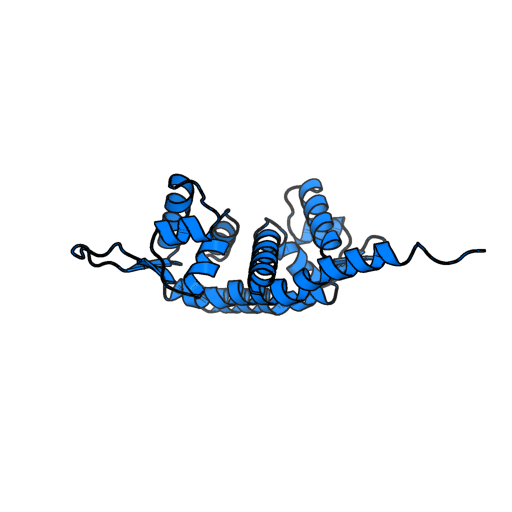100 ILE A O 1
ATOM 757 N N . VAL A 1 101 ? -1.167 12.141 4.000 1.00 83.50 101 VAL A N 1
ATOM 758 C CA . VAL A 1 101 ? -1.962 10.905 4.026 1.00 83.50 101 VAL A CA 1
ATOM 759 C C . VAL A 1 101 ? -1.074 9.714 3.663 1.00 83.50 101 VAL A C 1
ATOM 761 O O . VAL A 1 101 ? -1.034 8.720 4.388 1.00 83.50 101 VAL A O 1
ATOM 764 N N . LEU A 1 102 ? -0.297 9.826 2.584 1.00 80.69 102 LEU A N 1
ATOM 765 C CA . LEU A 1 102 ? 0.564 8.745 2.121 1.00 80.69 102 LEU A CA 1
ATOM 766 C C . LEU A 1 102 ? 1.687 8.424 3.120 1.00 80.69 102 LEU A C 1
ATOM 768 O O . LEU A 1 102 ? 1.913 7.250 3.411 1.00 80.69 102 LEU A O 1
ATOM 772 N N . ASP A 1 103 ? 2.361 9.426 3.692 1.00 84.19 103 ASP A N 1
ATOM 773 C CA . ASP A 1 103 ? 3.396 9.201 4.713 1.00 84.19 103 ASP A CA 1
ATOM 774 C C . ASP A 1 103 ? 2.808 8.550 5.972 1.00 84.19 103 ASP A C 1
ATOM 776 O O . ASP A 1 103 ? 3.418 7.643 6.541 1.00 84.19 103 ASP A O 1
ATOM 780 N N . ALA A 1 104 ? 1.599 8.939 6.388 1.00 84.56 104 ALA A N 1
ATOM 781 C CA . ALA A 1 104 ? 0.901 8.288 7.492 1.00 84.56 104 ALA A CA 1
ATOM 782 C C . ALA A 1 104 ? 0.605 6.817 7.218 1.00 84.56 104 ALA A C 1
ATOM 784 O O . ALA A 1 104 ? 0.860 5.977 8.080 1.00 84.56 104 ALA A O 1
ATOM 785 N N . LEU A 1 105 ? 0.149 6.488 6.015 1.00 82.69 105 LEU A N 1
ATOM 786 C CA . LEU A 1 105 ? -0.161 5.114 5.628 1.00 82.69 105 LEU A CA 1
ATOM 787 C C . LEU A 1 105 ? 1.083 4.235 5.474 1.00 82.69 105 LEU A C 1
ATOM 789 O O . LEU A 1 105 ? 1.020 3.034 5.729 1.00 82.69 105 LEU A O 1
ATOM 793 N N . GLN A 1 106 ? 2.228 4.827 5.134 1.00 84.38 106 GLN A N 1
ATOM 794 C CA . GLN A 1 106 ? 3.521 4.137 5.109 1.00 84.38 106 GLN A CA 1
ATOM 795 C C . GLN A 1 106 ? 4.037 3.782 6.514 1.00 84.38 106 GLN A C 1
ATOM 797 O O . GLN A 1 106 ? 4.957 2.969 6.655 1.00 84.38 106 GLN A O 1
ATOM 802 N N . ARG A 1 107 ? 3.472 4.367 7.582 1.00 87.44 107 ARG A N 1
ATOM 803 C CA . ARG A 1 107 ? 3.849 4.011 8.953 1.00 87.44 107 ARG A CA 1
ATOM 804 C C . ARG A 1 107 ? 3.354 2.609 9.286 1.00 87.44 107 ARG A C 1
ATOM 806 O O . ARG A 1 107 ? 2.202 2.251 9.045 1.00 87.44 107 ARG A O 1
ATOM 813 N N . ARG A 1 108 ? 4.213 1.831 9.953 1.00 85.44 108 ARG A N 1
ATOM 814 C CA . ARG A 1 108 ? 3.860 0.492 10.444 1.00 85.44 108 ARG A CA 1
ATOM 815 C C . ARG A 1 108 ? 2.525 0.540 11.200 1.00 85.44 108 ARG A C 1
ATOM 817 O O . ARG A 1 108 ? 2.372 1.366 12.101 1.00 85.44 108 ARG A O 1
ATOM 824 N N . HIS A 1 109 ? 1.624 -0.377 10.840 1.00 88.81 109 HIS A N 1
ATOM 825 C CA . HIS A 1 109 ? 0.250 -0.551 11.338 1.00 88.81 109 HIS A CA 1
ATOM 826 C C . HIS A 1 109 ? -0.826 0.395 10.800 1.00 88.81 109 HIS A C 1
ATOM 828 O O . HIS A 1 109 ? -1.993 0.054 10.953 1.00 88.81 109 HIS A O 1
ATOM 834 N N . ALA A 1 110 ? -0.501 1.497 10.121 1.00 91.00 110 ALA A N 1
ATOM 835 C CA . ALA A 1 110 ? -1.530 2.401 9.603 1.00 91.00 110 ALA A CA 1
ATOM 836 C C . ALA A 1 110 ? -2.419 1.723 8.542 1.00 91.00 110 ALA A C 1
ATOM 838 O O . ALA A 1 110 ? -3.633 1.636 8.713 1.00 91.00 110 ALA A O 1
ATOM 839 N N . MET A 1 111 ? -1.814 1.150 7.498 1.00 90.56 111 MET A N 1
ATOM 840 C CA . MET A 1 111 ? -2.546 0.407 6.465 1.00 90.56 111 MET A CA 1
ATOM 841 C C . MET A 1 111 ? -3.299 -0.826 7.006 1.00 90.56 111 MET A C 1
ATOM 843 O O . MET A 1 111 ? -4.464 -1.005 6.646 1.00 90.56 111 MET A O 1
ATOM 847 N N . PRO A 1 112 ? -2.718 -1.655 7.901 1.00 90.88 112 PRO A N 1
ATOM 848 C CA . PRO A 1 112 ? -3.471 -2.707 8.582 1.00 90.88 112 PRO A CA 1
ATOM 849 C C . PRO A 1 112 ? -4.695 -2.201 9.356 1.00 90.88 112 PRO A C 1
ATOM 851 O O . PRO A 1 112 ? -5.758 -2.793 9.212 1.00 90.88 112 PRO A O 1
ATOM 854 N N . ILE A 1 113 ? -4.598 -1.095 10.111 1.00 93.75 113 ILE A N 1
ATOM 855 C CA . ILE A 1 113 ? -5.764 -0.499 10.795 1.00 93.75 113 ILE A CA 1
ATOM 856 C C . ILE A 1 113 ? -6.850 -0.148 9.773 1.00 93.75 113 ILE A C 1
ATOM 858 O O . ILE A 1 113 ? -7.996 -0.560 9.937 1.00 93.75 113 ILE A O 1
ATOM 862 N N . MET A 1 114 ? -6.491 0.557 8.695 1.00 94.12 114 MET A N 1
ATOM 863 C CA . MET A 1 114 ? -7.443 0.938 7.644 1.00 94.12 114 MET A CA 1
ATOM 864 C C . MET A 1 114 ? -8.117 -0.289 7.009 1.00 94.12 114 MET A C 1
ATOM 866 O O . MET A 1 114 ? -9.327 -0.283 6.774 1.00 94.12 114 MET A O 1
ATOM 870 N N . ARG A 1 115 ? -7.359 -1.368 6.779 1.00 91.75 115 ARG A N 1
ATOM 871 C CA . ARG A 1 115 ? -7.875 -2.636 6.244 1.00 91.75 115 ARG A CA 1
ATOM 872 C C . ARG A 1 115 ? -8.866 -3.310 7.191 1.00 91.75 115 ARG A C 1
ATOM 874 O O . ARG A 1 115 ? -9.906 -3.778 6.735 1.00 91.75 115 ARG A O 1
ATOM 881 N N . GLU A 1 116 ? -8.545 -3.393 8.477 1.00 92.44 116 GLU A N 1
ATOM 882 C CA . GLU A 1 116 ? -9.424 -4.027 9.465 1.00 92.44 116 GLU A CA 1
ATOM 883 C C . GLU A 1 116 ? -10.713 -3.218 9.652 1.00 92.44 116 GLU A C 1
ATOM 885 O O . GLU A 1 116 ? -11.813 -3.764 9.561 1.00 92.44 116 GLU A O 1
ATOM 890 N N . LEU A 1 117 ? -10.597 -1.894 9.785 1.00 93.75 117 LEU A N 1
ATOM 891 C CA . LEU A 1 117 ? -11.750 -1.009 9.972 1.00 93.75 117 LEU A CA 1
ATOM 892 C C . LEU A 1 117 ? -12.670 -0.920 8.749 1.00 93.75 117 LEU A C 1
ATOM 894 O O . LEU A 1 117 ? -13.824 -0.520 8.885 1.00 93.75 117 LEU A O 1
ATOM 898 N N . ARG A 1 118 ? -12.187 -1.301 7.557 1.00 89.62 118 ARG A N 1
ATOM 899 C CA . ARG A 1 118 ? -13.020 -1.409 6.348 1.00 89.62 118 ARG A CA 1
ATOM 900 C C . ARG A 1 118 ? -14.027 -2.557 6.454 1.00 89.62 118 ARG A C 1
ATOM 902 O O . ARG A 1 118 ? -15.085 -2.485 5.842 1.00 89.62 118 ARG A O 1
ATOM 909 N N . GLN A 1 119 ? -13.688 -3.615 7.188 1.00 88.19 119 GLN A N 1
ATOM 910 C CA . GLN A 1 119 ? -14.542 -4.797 7.326 1.00 88.19 119 GLN A CA 1
ATOM 911 C C . GLN A 1 119 ? -15.616 -4.587 8.393 1.00 88.19 119 GLN A C 1
ATOM 913 O O . GLN A 1 119 ? -16.764 -4.974 8.198 1.00 88.19 119 GLN A O 1
ATOM 918 N N . ARG A 1 120 ? -15.239 -3.988 9.528 1.00 90.81 120 ARG A N 1
ATOM 919 C CA . ARG A 1 120 ? -16.143 -3.695 10.645 1.00 90.81 120 ARG A CA 1
ATOM 920 C C . ARG A 1 120 ? -15.547 -2.645 11.577 1.00 90.81 120 ARG A C 1
ATOM 922 O O . ARG A 1 120 ? -14.330 -2.492 11.644 1.00 90.81 120 ARG A O 1
ATOM 929 N N . SER A 1 121 ? -16.393 -1.995 12.370 1.00 91.75 121 SER A N 1
ATOM 930 C CA . SER A 1 121 ? -15.938 -1.239 13.536 1.00 91.75 121 SER A CA 1
ATOM 931 C C . SER A 1 121 ? -15.329 -2.170 14.592 1.00 91.75 121 SER A C 1
ATOM 933 O O . SER A 1 121 ? -15.780 -3.304 14.786 1.00 91.75 121 SER A O 1
ATOM 935 N N . MET A 1 122 ? -14.269 -1.703 15.254 1.00 92.81 122 MET A N 1
ATOM 936 C CA . MET A 1 122 ? -13.496 -2.502 16.214 1.00 92.81 122 MET A CA 1
ATOM 937 C C . MET A 1 122 ? -13.098 -1.681 17.438 1.00 92.81 122 MET A C 1
ATOM 939 O O . MET A 1 122 ? -12.744 -0.508 17.324 1.00 92.81 122 MET A O 1
ATOM 943 N N . GLY A 1 123 ? -13.100 -2.303 18.616 1.00 93.31 123 GLY A N 1
ATOM 944 C CA . GLY A 1 123 ? -12.487 -1.731 19.815 1.00 93.31 123 GLY A CA 1
ATOM 945 C C . GLY A 1 123 ? -10.952 -1.777 19.777 1.00 93.31 123 GLY A C 1
ATOM 946 O O . GLY A 1 123 ? -10.344 -2.437 18.932 1.00 93.31 123 GLY A O 1
ATOM 947 N N . PHE A 1 124 ? -10.301 -1.118 20.741 1.00 92.44 124 PHE A N 1
ATOM 948 C CA . PHE A 1 124 ? -8.832 -1.086 20.836 1.00 92.44 124 PHE A CA 1
ATOM 949 C C . PHE A 1 124 ? -8.208 -2.489 20.937 1.00 92.44 124 PHE A C 1
ATOM 951 O O . PHE A 1 124 ? -7.316 -2.833 20.164 1.00 92.44 124 PHE A O 1
ATOM 958 N N . ASN A 1 125 ? -8.707 -3.319 21.859 1.00 91.25 125 ASN A N 1
ATOM 959 C CA . ASN A 1 125 ? -8.170 -4.663 22.097 1.00 91.25 125 ASN A CA 1
ATOM 960 C C . ASN A 1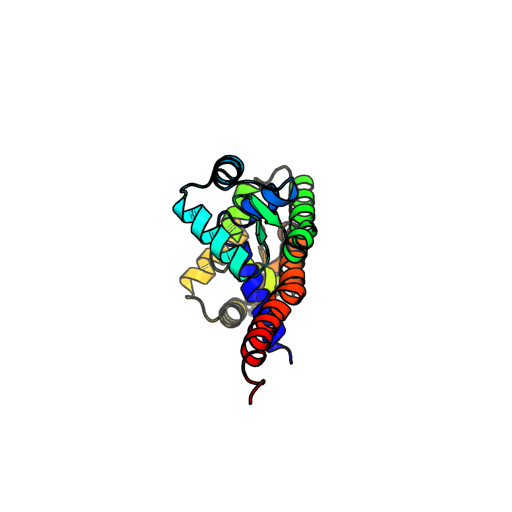 125 ? -8.387 -5.597 20.898 1.00 91.25 125 ASN A C 1
ATOM 962 O O . ASN A 1 125 ? -7.554 -6.459 20.623 1.00 91.25 125 ASN A O 1
ATOM 966 N N . GLU A 1 126 ? -9.497 -5.428 20.178 1.00 92.50 126 GLU A N 1
ATOM 967 C CA . GLU A 1 126 ? -9.770 -6.193 18.961 1.00 92.50 126 GLU A CA 1
ATOM 968 C C . GLU A 1 126 ? -8.790 -5.823 17.849 1.00 92.50 126 GLU A C 1
ATOM 970 O O . GLU A 1 126 ? -8.171 -6.718 17.275 1.00 92.50 126 GLU A O 1
ATOM 975 N N . LEU A 1 127 ? -8.578 -4.521 17.609 1.00 92.62 127 LEU A N 1
ATOM 976 C CA . LEU A 1 127 ? -7.567 -4.040 16.664 1.00 92.62 127 LEU A CA 1
ATOM 977 C C . LEU A 1 127 ? -6.180 -4.560 17.036 1.00 92.62 127 LEU A C 1
ATOM 979 O O . LEU A 1 127 ? -5.465 -5.077 16.183 1.00 92.62 127 LEU A O 1
ATOM 983 N N . GLN A 1 128 ? -5.802 -4.475 18.311 1.00 92.94 128 GLN A N 1
ATOM 984 C CA . GLN A 1 128 ? -4.505 -4.960 18.769 1.00 92.94 128 GLN A CA 1
ATOM 985 C C . GLN A 1 128 ? -4.309 -6.443 18.433 1.00 92.94 128 GLN A C 1
ATOM 987 O O . GLN A 1 128 ? -3.269 -6.823 17.902 1.00 92.94 128 GLN A O 1
ATOM 992 N N . ARG A 1 129 ? -5.317 -7.284 18.673 1.00 90.25 129 ARG A N 1
ATOM 993 C CA . ARG A 1 129 ? -5.251 -8.713 18.337 1.00 90.25 129 ARG A CA 1
ATOM 994 C C . ARG A 1 129 ? -5.184 -8.943 16.827 1.00 90.25 129 ARG A C 1
ATOM 996 O O . ARG A 1 129 ? -4.313 -9.682 16.376 1.00 90.25 129 ARG A O 1
ATOM 1003 N N . ALA A 1 130 ? -6.039 -8.276 16.052 1.00 88.69 130 ALA A N 1
ATOM 1004 C CA . ALA A 1 130 ? -6.094 -8.420 14.596 1.00 88.69 130 ALA A CA 1
ATOM 1005 C C . ALA A 1 130 ? -4.779 -8.016 13.902 1.00 88.69 130 ALA A C 1
ATOM 1007 O O . ALA A 1 130 ? -4.405 -8.582 12.878 1.00 88.69 130 ALA A O 1
ATOM 1008 N N . LEU A 1 131 ? -4.042 -7.067 14.485 1.00 87.75 131 LEU A N 1
ATOM 1009 C CA . LEU A 1 131 ? -2.773 -6.568 13.958 1.00 87.75 131 LEU A CA 1
ATOM 1010 C C . LEU A 1 131 ? -1.537 -7.389 14.371 1.00 87.75 131 LEU A C 1
ATOM 1012 O O . LEU A 1 131 ? -0.412 -6.973 14.077 1.00 87.75 131 LEU A O 1
ATOM 1016 N N . GLY A 1 132 ? -1.717 -8.521 15.054 1.00 86.19 132 GLY A N 1
ATOM 1017 C CA . GLY A 1 132 ? -0.605 -9.336 15.552 1.00 86.19 132 GLY A CA 1
ATOM 1018 C C . GLY A 1 132 ? 0.033 -8.773 16.823 1.00 86.19 132 GLY A C 1
ATOM 1019 O O . GLY A 1 132 ? 1.251 -8.796 16.964 1.00 86.19 132 GLY A O 1
ATOM 1020 N N . ALA A 1 133 ? -0.790 -8.237 17.728 1.00 84.31 133 ALA A N 1
ATOM 1021 C CA . ALA A 1 133 ? -0.405 -7.753 19.054 1.00 84.31 133 ALA A CA 1
ATOM 1022 C C . ALA A 1 133 ? 0.738 -6.711 19.061 1.00 84.31 133 ALA A C 1
ATOM 1024 O O . ALA A 1 133 ? 1.757 -6.909 19.727 1.00 84.31 133 ALA A O 1
ATOM 1025 N N . PRO A 1 134 ? 0.594 -5.561 18.368 1.00 88.94 134 PRO A N 1
ATOM 1026 C CA . PRO A 1 134 ? 1.523 -4.453 18.550 1.00 88.94 134 PRO A CA 1
ATOM 1027 C C . PRO A 1 134 ? 1.502 -3.964 20.004 1.00 88.94 134 PRO A C 1
ATOM 1029 O O . PRO A 1 134 ? 0.523 -4.162 20.729 1.00 88.94 134 PRO A O 1
ATOM 1032 N N . SER A 1 135 ? 2.561 -3.265 20.424 1.00 91.62 135 SER A N 1
ATOM 1033 C CA . SER A 1 135 ? 2.551 -2.612 21.735 1.00 91.62 135 SER A CA 1
ATOM 1034 C C . SER A 1 135 ? 1.378 -1.627 21.826 1.00 91.62 135 SER A C 1
ATOM 1036 O O . SER A 1 135 ? 1.054 -0.948 20.842 1.00 91.62 135 SER A O 1
ATOM 1038 N N . ALA A 1 136 ? 0.753 -1.528 23.003 1.00 91.81 136 ALA A N 1
ATOM 1039 C CA . ALA A 1 136 ? -0.367 -0.613 23.218 1.00 91.81 136 ALA A CA 1
ATOM 1040 C C . ALA A 1 136 ? 0.029 0.835 22.883 1.00 91.81 136 ALA A C 1
ATOM 1042 O O . ALA A 1 136 ? -0.708 1.535 22.198 1.00 91.81 136 ALA A O 1
ATOM 1043 N N . THR A 1 137 ? 1.242 1.250 23.256 1.00 93.75 137 THR A N 1
ATOM 1044 C CA . THR A 1 137 ? 1.799 2.570 22.929 1.00 93.75 137 THR A CA 1
ATOM 1045 C C . THR A 1 137 ? 1.875 2.808 21.421 1.00 93.75 137 THR A C 1
ATOM 1047 O O . THR A 1 137 ? 1.472 3.866 20.937 1.00 93.75 137 THR A O 1
ATOM 1050 N N . THR A 1 138 ? 2.364 1.828 20.652 1.00 92.94 138 THR A N 1
ATOM 1051 C CA . THR A 1 138 ? 2.442 1.938 19.189 1.00 92.94 138 THR A CA 1
ATOM 1052 C C . THR A 1 138 ? 1.053 2.034 18.571 1.00 92.94 138 THR A C 1
ATOM 1054 O O . THR A 1 138 ? 0.836 2.886 17.710 1.00 92.94 138 THR A O 1
ATOM 1057 N N . LEU A 1 139 ? 0.114 1.191 19.007 1.00 93.62 139 LEU A N 1
ATOM 1058 C CA . LEU A 1 139 ? -1.249 1.202 18.483 1.00 93.62 139 LEU A CA 1
ATOM 1059 C C . LEU A 1 139 ? -1.958 2.523 18.801 1.00 93.62 139 LEU A C 1
ATOM 1061 O O . LEU A 1 139 ? -2.508 3.145 17.896 1.00 93.62 139 LEU A O 1
ATOM 1065 N N . THR A 1 140 ? -1.873 2.997 20.045 1.00 94.31 140 THR A N 1
ATOM 1066 C CA . THR A 1 140 ? -2.440 4.284 20.469 1.00 94.31 140 THR A CA 1
ATOM 1067 C C . THR A 1 140 ? -1.884 5.431 19.641 1.00 94.31 140 THR A C 1
ATOM 1069 O O . THR A 1 140 ? -2.655 6.218 19.098 1.00 94.31 140 THR A O 1
ATOM 1072 N N . ARG A 1 141 ? -0.557 5.502 19.469 1.00 94.56 141 ARG A N 1
ATOM 1073 C CA . ARG A 1 141 ? 0.073 6.537 18.642 1.00 94.56 141 ARG A CA 1
ATOM 1074 C C . ARG A 1 141 ? -0.465 6.525 17.211 1.00 94.56 141 ARG A C 1
ATOM 1076 O O . ARG A 1 141 ? -0.785 7.579 16.675 1.00 94.56 141 ARG A O 1
ATOM 1083 N N . ARG A 1 142 ? -0.584 5.345 16.596 1.00 95.12 142 ARG A N 1
ATOM 1084 C CA . ARG A 1 142 ? -1.087 5.211 15.220 1.00 95.12 142 ARG A CA 1
ATOM 1085 C C . ARG A 1 142 ? -2.555 5.598 15.104 1.00 95.12 142 ARG A C 1
ATOM 1087 O O . ARG A 1 142 ? -2.911 6.293 14.162 1.00 95.12 142 ARG A O 1
ATOM 1094 N N . ILE A 1 143 ? -3.386 5.204 16.065 1.00 94.62 143 ILE A N 1
ATOM 1095 C CA . ILE A 1 143 ? -4.794 5.612 16.118 1.00 94.62 143 ILE A CA 1
ATOM 1096 C C . ILE A 1 143 ? -4.903 7.134 16.237 1.00 94.62 143 ILE A C 1
ATOM 1098 O O . ILE A 1 143 ? -5.658 7.739 15.487 1.00 94.62 143 ILE A O 1
ATOM 1102 N N . ILE A 1 144 ? -4.136 7.758 17.136 1.00 94.06 144 ILE A N 1
ATOM 1103 C CA . ILE A 1 144 ? -4.143 9.217 17.310 1.00 94.06 144 ILE A CA 1
ATOM 1104 C C . ILE A 1 144 ? -3.752 9.918 16.008 1.00 94.06 144 ILE A C 1
ATOM 1106 O O . ILE A 1 144 ? -4.482 10.800 15.572 1.00 94.06 144 ILE A O 1
ATOM 1110 N N . GLU A 1 145 ? -2.663 9.499 15.362 1.00 93.69 145 GLU A N 1
ATOM 1111 C CA . GLU A 1 145 ? -2.231 10.079 14.084 1.00 93.69 145 GLU A CA 1
ATOM 1112 C C . GLU A 1 145 ? -3.313 9.936 12.995 1.00 93.69 145 GLU A C 1
ATOM 1114 O O . GLU A 1 145 ? -3.634 10.908 12.313 1.00 93.69 145 GLU A O 1
ATOM 1119 N N . LEU A 1 146 ? -3.939 8.759 12.860 1.00 94.12 146 LEU A N 1
ATOM 1120 C CA . LEU A 1 146 ? -5.018 8.542 11.886 1.00 94.12 146 LEU A CA 1
ATOM 1121 C C . LEU A 1 146 ? -6.278 9.367 12.200 1.00 94.12 146 LEU A C 1
ATOM 1123 O O . LEU A 1 146 ? -6.958 9.809 11.275 1.00 94.12 146 LEU A O 1
ATOM 1127 N N . GLN A 1 147 ? -6.590 9.599 13.478 1.00 94.62 147 GLN A N 1
ATOM 1128 C CA . GLN A 1 147 ? -7.686 10.485 13.886 1.00 94.62 147 GLN A CA 1
ATOM 1129 C C . GLN A 1 147 ? -7.368 11.958 13.623 1.00 94.62 147 GLN A C 1
ATOM 1131 O O . GLN A 1 147 ? -8.248 12.694 13.198 1.00 94.62 147 GLN A O 1
ATOM 1136 N N . GLN A 1 148 ? -6.123 12.390 13.842 1.00 93.38 148 GLN A N 1
ATOM 1137 C CA . GLN A 1 148 ? -5.689 13.767 13.581 1.00 93.38 148 GLN A CA 1
ATOM 1138 C C . GLN A 1 148 ? -5.751 14.120 12.094 1.00 93.38 148 GLN A C 1
ATOM 1140 O O . GLN A 1 148 ? -6.145 15.226 11.744 1.00 93.38 148 GLN A O 1
ATOM 1145 N N . ILE A 1 149 ? -5.410 13.168 11.223 1.00 92.06 149 ILE A N 1
ATOM 1146 C CA . ILE A 1 149 ? -5.577 13.309 9.767 1.00 92.06 149 ILE A CA 1
ATOM 1147 C C . ILE A 1 149 ? -7.064 13.247 9.378 1.00 92.06 149 ILE A C 1
ATOM 1149 O O . ILE A 1 149 ? -7.450 13.688 8.301 1.00 92.06 149 ILE A O 1
ATOM 1153 N N . GLY A 1 150 ? -7.907 12.711 10.262 1.00 92.56 150 GLY A N 1
ATOM 1154 C CA . GLY A 1 150 ? -9.334 12.560 10.039 1.00 92.56 150 GLY A CA 1
ATOM 1155 C C . GLY A 1 150 ? -9.692 11.317 9.240 1.00 92.56 150 GLY A C 1
ATOM 1156 O O . GLY A 1 150 ? -10.793 11.272 8.720 1.00 92.56 150 GLY A O 1
ATOM 1157 N N . LEU A 1 151 ? -8.820 10.308 9.124 1.00 92.81 151 LEU A N 1
ATOM 1158 C CA . LEU A 1 151 ? -9.118 9.046 8.424 1.00 92.81 151 LEU A CA 1
ATOM 1159 C C . LEU A 1 151 ? -10.025 8.123 9.247 1.00 92.81 151 LEU A C 1
ATOM 1161 O O . LEU A 1 151 ? -10.846 7.388 8.705 1.00 92.81 151 LEU A O 1
ATOM 1165 N N . ILE A 1 152 ? -9.897 8.156 10.570 1.00 95.44 152 ILE A N 1
ATOM 1166 C CA . ILE A 1 152 ? -10.705 7.330 11.472 1.00 95.44 152 ILE A CA 1
ATOM 1167 C C . ILE A 1 152 ? -11.291 8.189 12.586 1.00 95.44 152 ILE A C 1
ATOM 1169 O O . ILE A 1 152 ? -10.783 9.265 12.888 1.00 95.44 152 ILE A O 1
ATOM 1173 N N . PHE A 1 153 ? -12.333 7.690 13.240 1.00 93.94 153 PHE A N 1
ATOM 1174 C CA . PHE A 1 153 ? -12.869 8.294 14.454 1.00 93.94 153 PHE A CA 1
ATOM 1175 C C . PHE A 1 153 ? -13.376 7.238 15.429 1.00 93.94 153 PHE A C 1
ATOM 1177 O O . PHE A 1 153 ? -13.633 6.090 15.055 1.00 93.94 153 PHE A O 1
ATOM 1184 N N . LYS A 1 154 ? -13.518 7.639 16.694 1.00 92.62 154 LYS A N 1
ATOM 1185 C CA . LYS A 1 154 ? -14.060 6.802 17.761 1.00 92.62 154 LYS A CA 1
ATOM 1186 C C . LYS A 1 154 ? -15.545 7.101 17.964 1.00 92.62 154 LYS A C 1
ATOM 1188 O O . LYS A 1 154 ? -15.932 8.213 18.300 1.00 92.62 154 LYS A O 1
ATOM 1193 N N . THR A 1 155 ? -16.367 6.079 17.795 1.00 83.12 155 THR A N 1
ATOM 1194 C CA . THR A 1 155 ? -17.798 6.051 18.105 1.00 83.12 155 THR A CA 1
ATOM 1195 C C . THR A 1 155 ? -17.979 5.566 19.545 1.00 83.12 155 THR A C 1
ATOM 1197 O O . THR A 1 155 ? -18.027 4.366 19.804 1.00 83.12 155 THR A O 1
ATOM 1200 N N . ALA A 1 156 ? -18.012 6.495 20.497 1.00 74.00 156 ALA A N 1
ATOM 1201 C CA . ALA A 1 156 ? -18.630 6.296 21.809 1.00 74.00 156 ALA A CA 1
ATOM 1202 C C . ALA A 1 156 ? -19.123 7.645 22.340 1.00 74.00 156 ALA A C 1
ATOM 1204 O O . ALA A 1 156 ? -18.334 8.594 22.356 1.00 74.00 156 ALA A O 1
ATOM 1205 N N . PRO A 1 157 ? -20.383 7.741 22.794 1.00 58.78 157 PRO A N 1
ATOM 1206 C CA . PRO A 1 157 ? -20.803 8.821 23.673 1.00 58.78 157 PRO A CA 1
ATOM 1207 C C . PRO A 1 157 ? -19.933 8.823 24.933 1.00 58.78 157 PRO A C 1
ATOM 1209 O O . PRO A 1 157 ? -19.571 7.760 25.436 1.00 58.78 157 PRO A O 1
ATOM 1212 N N . ALA A 1 158 ? -19.621 10.007 25.460 1.00 57.16 158 ALA A N 1
ATOM 1213 C CA . ALA A 1 158 ? -18.801 10.164 26.665 1.00 57.16 158 ALA A CA 1
ATOM 1214 C C . ALA A 1 158 ? -19.362 9.426 27.904 1.00 57.16 158 ALA A C 1
ATOM 1216 O O . ALA A 1 158 ? -18.616 9.197 28.850 1.00 57.16 158 ALA A O 1
ATOM 1217 N N . ASP A 1 159 ? -20.637 9.024 27.864 1.00 60.56 159 ASP A N 1
ATOM 1218 C CA . ASP A 1 159 ? -21.405 8.452 28.976 1.00 60.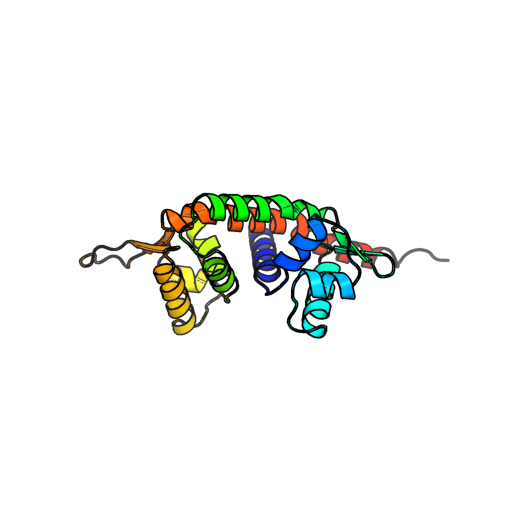56 159 ASP A CA 1
ATOM 1219 C C . ASP A 1 159 ? -21.851 6.989 28.737 1.00 60.56 159 ASP A C 1
ATOM 1221 O O . ASP A 1 159 ? -22.753 6.471 29.391 1.00 60.56 159 ASP A O 1
ATOM 1225 N N . SER A 1 160 ? -21.268 6.293 27.749 1.00 62.66 160 SER A N 1
ATOM 1226 C CA . SER A 1 160 ? -21.613 4.888 27.490 1.00 62.66 160 SER A CA 1
ATOM 1227 C C . SER A 1 160 ? -20.730 3.925 28.284 1.00 62.66 160 SER A C 1
ATOM 1229 O O . SER A 1 160 ? -19.505 3.983 28.196 1.00 62.66 160 SER A O 1
ATOM 1231 N N . THR A 1 161 ? -21.345 2.943 28.945 1.00 66.56 161 THR A N 1
ATOM 1232 C CA . THR A 1 161 ? -20.659 1.802 29.587 1.00 66.56 161 THR A CA 1
ATOM 1233 C C . THR A 1 161 ? -19.956 0.874 28.588 1.00 66.56 161 THR A C 1
ATOM 1235 O O . THR A 1 161 ? -19.141 0.035 28.973 1.00 66.56 161 THR A O 1
ATOM 1238 N N . VAL A 1 162 ? -20.256 1.019 27.292 1.00 71.44 162 VAL A N 1
ATOM 1239 C CA . VAL A 1 162 ? -19.659 0.237 26.209 1.00 71.44 162 VAL A CA 1
ATOM 1240 C C . VAL A 1 162 ? -18.324 0.861 25.782 1.00 71.44 162 VAL A C 1
ATOM 1242 O O . VAL A 1 162 ? -18.271 2.056 25.481 1.00 71.44 162 VAL A O 1
ATOM 1245 N N . PRO A 1 163 ? -17.237 0.073 25.685 1.00 71.75 163 PRO A N 1
ATOM 1246 C CA . PRO A 1 163 ? -15.974 0.557 25.146 1.00 71.75 163 PRO A CA 1
ATOM 1247 C C . PRO A 1 163 ? -16.145 1.097 23.722 1.00 71.75 163 PRO A C 1
ATOM 1249 O O . PRO A 1 163 ? -16.638 0.399 22.836 1.00 71.75 163 PRO A O 1
ATOM 1252 N N . GLY A 1 164 ? -15.707 2.335 23.489 1.00 85.00 164 GLY A N 1
ATOM 1253 C CA . GLY A 1 164 ? -15.859 2.953 22.173 1.00 85.00 164 GLY A CA 1
ATOM 1254 C C . GLY A 1 164 ? -15.119 2.228 21.058 1.00 85.00 164 GLY A C 1
ATOM 1255 O O . GLY A 1 164 ? -14.002 1.738 21.244 1.00 85.00 164 GLY A O 1
ATOM 1256 N N . GLN A 1 165 ? -15.753 2.208 19.889 1.00 92.06 165 GLN A N 1
ATOM 1257 C CA . GLN A 1 165 ? -15.263 1.516 18.702 1.00 92.06 165 GLN A CA 1
ATOM 1258 C C . GLN A 1 165 ? -14.698 2.504 17.689 1.00 92.06 165 GLN A C 1
ATOM 1260 O O . GLN A 1 165 ? -15.246 3.587 17.498 1.00 92.06 165 GLN A O 1
ATOM 1265 N N . TYR A 1 166 ? -13.636 2.113 17.001 1.00 95.00 166 TYR A N 1
ATOM 1266 C CA . TYR A 1 166 ? -13.060 2.860 15.892 1.00 95.00 166 TYR A CA 1
ATOM 1267 C C . TYR A 1 166 ? -13.720 2.456 14.575 1.00 95.00 166 TYR A C 1
ATOM 1269 O O . TYR A 1 166 ? -14.055 1.286 14.379 1.00 95.00 166 TYR A O 1
ATOM 1277 N N . ARG A 1 167 ? -13.888 3.424 13.671 1.00 94.56 167 ARG A N 1
ATOM 1278 C CA . ARG A 1 167 ? -14.341 3.221 12.287 1.00 94.56 167 ARG A CA 1
ATOM 1279 C C . ARG A 1 167 ? -13.760 4.286 11.358 1.00 94.56 167 ARG A C 1
ATOM 1281 O O . ARG A 1 167 ? -13.268 5.310 11.834 1.00 94.56 167 ARG A O 1
ATOM 1288 N N . HIS A 1 168 ? -13.825 4.048 10.049 1.00 94.81 168 HIS A N 1
ATOM 1289 C CA . HIS A 1 168 ? -13.493 5.067 9.045 1.00 94.81 168 HIS A CA 1
ATOM 1290 C C . HIS A 1 168 ? -14.409 6.278 9.189 1.00 94.81 168 HIS A C 1
ATOM 1292 O O . HIS A 1 168 ? -15.616 6.115 9.371 1.00 94.81 168 HIS A O 1
ATOM 1298 N N . SER A 1 169 ? -13.839 7.475 9.093 1.00 93.88 169 SER A N 1
ATOM 1299 C CA . SER A 1 169 ? -14.597 8.712 8.868 1.00 93.88 169 SER A CA 1
ATOM 1300 C C . SER A 1 169 ? -15.147 8.751 7.434 1.00 93.88 169 SER A C 1
ATOM 1302 O O . SER A 1 169 ? -14.770 7.897 6.632 1.00 93.88 169 SER A O 1
ATOM 1304 N N . PRO A 1 170 ? -15.982 9.740 7.061 1.00 91.62 170 PRO A N 1
ATOM 1305 C CA . PRO A 1 170 ? -16.301 9.976 5.652 1.00 91.62 170 PRO A CA 1
ATOM 1306 C C . PRO A 1 170 ? -15.038 10.127 4.784 1.00 91.62 170 PRO A C 1
ATOM 1308 O O . PRO A 1 170 ? -14.894 9.440 3.782 1.00 91.62 170 PRO A O 1
ATOM 1311 N N . PHE A 1 171 ? -14.057 10.908 5.249 1.00 91.00 171 PHE A N 1
ATOM 1312 C CA . PHE A 1 171 ? -12.766 11.080 4.572 1.00 91.00 171 PHE A CA 1
ATOM 1313 C C . PHE A 1 171 ? -11.969 9.767 4.450 1.00 91.00 171 PHE A C 1
ATOM 1315 O O . PHE A 1 171 ? -11.402 9.459 3.405 1.00 91.00 171 PHE A O 1
ATOM 1322 N N . GLY A 1 172 ? -11.948 8.941 5.500 1.00 90.44 172 GLY A N 1
ATOM 1323 C CA . GLY A 1 172 ? -11.320 7.619 5.453 1.00 90.44 172 GLY A CA 1
ATOM 1324 C C . GLY A 1 172 ? -12.065 6.620 4.571 1.00 90.44 172 GLY A C 1
ATOM 1325 O O . GLY A 1 172 ? -11.433 5.778 3.934 1.00 90.44 172 GLY A O 1
ATOM 1326 N N . ALA A 1 173 ? -13.394 6.727 4.494 1.00 90.75 173 ALA A N 1
ATOM 1327 C CA . ALA A 1 173 ? -14.218 5.908 3.617 1.00 90.75 173 ALA A CA 1
ATOM 1328 C C . ALA A 1 173 ? -13.911 6.202 2.144 1.00 90.75 173 ALA A C 1
ATOM 1330 O O . ALA A 1 173 ? -13.775 5.255 1.372 1.00 90.75 173 ALA A O 1
ATOM 1331 N N . ASP A 1 174 ? -13.681 7.467 1.790 1.00 91.06 174 ASP A N 1
ATOM 1332 C CA . ASP A 1 174 ? -13.245 7.865 0.446 1.00 91.06 174 ASP A CA 1
ATOM 1333 C C . ASP A 1 174 ? -11.836 7.354 0.107 1.00 91.06 174 ASP A C 1
ATOM 1335 O O . ASP A 1 174 ? -11.533 7.093 -1.055 1.00 91.06 174 ASP A O 1
ATOM 1339 N N . PHE A 1 175 ? -10.973 7.150 1.111 1.00 89.31 175 PHE A N 1
ATOM 1340 C CA . PHE A 1 175 ? -9.652 6.534 0.927 1.00 89.31 175 PHE A CA 1
ATOM 1341 C C . PHE A 1 175 ? -9.697 4.994 0.855 1.00 89.31 175 PHE A C 1
ATOM 1343 O O . PHE A 1 175 ? -8.824 4.345 0.272 1.00 89.31 175 PHE A O 1
ATOM 1350 N N . SER A 1 176 ? -10.721 4.374 1.443 1.00 88.44 176 SER A N 1
ATOM 1351 C CA . SER A 1 176 ? -10.900 2.918 1.536 1.00 88.44 176 SER A CA 1
ATOM 1352 C C . SER A 1 176 ? -10.730 2.144 0.210 1.00 88.44 176 SER A C 1
ATOM 1354 O O . SER A 1 176 ? -10.138 1.055 0.244 1.00 88.44 176 SER A O 1
ATOM 1356 N N . PRO A 1 177 ? -11.154 2.664 -0.966 1.00 92.19 177 PRO A N 1
ATOM 1357 C CA . PRO A 1 177 ? -10.906 2.023 -2.257 1.00 92.19 177 PRO A CA 1
ATOM 1358 C C . PRO A 1 177 ? -9.426 1.745 -2.535 1.00 92.19 177 PRO A C 1
ATOM 1360 O O . PRO A 1 177 ? -9.108 0.656 -3.006 1.00 92.19 177 PRO A O 1
ATOM 1363 N N . VAL A 1 178 ? -8.511 2.647 -2.156 1.00 91.38 178 VAL A N 1
ATOM 1364 C CA . VAL A 1 178 ? -7.059 2.463 -2.345 1.00 91.38 178 VAL A CA 1
ATOM 1365 C C . VAL A 1 178 ? -6.580 1.206 -1.620 1.00 91.38 178 VAL A C 1
ATOM 1367 O O . VAL A 1 178 ? -5.920 0.339 -2.199 1.00 91.38 178 VAL A O 1
ATOM 1370 N N . VAL A 1 179 ? -6.967 1.061 -0.349 1.00 89.81 179 VAL A N 1
ATOM 1371 C CA . VAL A 1 179 ? -6.649 -0.126 0.460 1.00 89.81 179 VAL A CA 1
ATOM 1372 C C . VAL A 1 179 ? -7.290 -1.374 -0.147 1.00 89.81 179 VAL A C 1
ATOM 1374 O O . VAL A 1 179 ? -6.682 -2.446 -0.162 1.00 89.81 179 VAL A O 1
ATOM 1377 N N . GLY A 1 180 ? -8.508 -1.245 -0.675 1.00 90.94 180 GLY A N 1
ATOM 1378 C CA . GLY A 1 180 ? -9.213 -2.330 -1.344 1.00 90.94 180 GLY A CA 1
ATOM 1379 C C . GLY A 1 180 ? -8.509 -2.848 -2.592 1.00 90.94 180 GLY A C 1
ATOM 1380 O O . GLY A 1 180 ? -8.339 -4.063 -2.708 1.00 90.94 180 GLY A O 1
ATOM 1381 N N . CYS A 1 181 ? -8.041 -1.958 -3.465 1.00 93.50 181 CYS A N 1
ATOM 1382 C CA . CYS A 1 181 ? -7.269 -2.314 -4.654 1.00 93.50 181 CYS A CA 1
ATOM 1383 C C . CYS A 1 181 ? -5.971 -3.045 -4.283 1.00 93.50 181 CYS A C 1
ATOM 1385 O O . CYS A 1 181 ? -5.658 -4.078 -4.870 1.00 93.50 181 CYS A O 1
ATOM 1387 N N . ILE A 1 182 ? -5.263 -2.580 -3.247 1.00 91.69 182 ILE A N 1
ATOM 1388 C CA . ILE A 1 182 ? -4.031 -3.219 -2.751 1.00 91.69 182 ILE A CA 1
ATOM 1389 C C . ILE A 1 182 ? -4.297 -4.647 -2.256 1.00 91.69 182 ILE A C 1
ATOM 1391 O O . ILE A 1 182 ? -3.561 -5.579 -2.588 1.00 91.69 182 ILE A O 1
ATOM 1395 N N . VAL A 1 183 ? -5.358 -4.834 -1.467 1.00 90.00 183 VAL A N 1
ATOM 1396 C CA . VAL A 1 183 ? -5.740 -6.151 -0.939 1.00 90.00 183 VAL A CA 1
ATOM 1397 C C . VAL A 1 183 ? -6.147 -7.099 -2.066 1.00 90.00 183 VAL A C 1
ATOM 1399 O O . VAL A 1 183 ? -5.684 -8.241 -2.091 1.00 90.00 183 VAL A O 1
ATOM 1402 N N . ALA A 1 184 ? -6.981 -6.633 -2.999 1.00 91.62 184 ALA A N 1
ATOM 1403 C CA . ALA A 1 184 ? -7.428 -7.425 -4.142 1.00 91.62 184 ALA A CA 1
ATOM 1404 C C . ALA A 1 184 ? -6.238 -7.882 -4.997 1.00 91.62 184 ALA A C 1
ATOM 1406 O O . ALA A 1 184 ? -6.098 -9.075 -5.279 1.00 91.62 184 ALA A O 1
ATOM 1407 N N . TRP A 1 185 ? -5.324 -6.957 -5.302 1.00 93.94 185 TRP A N 1
ATOM 1408 C CA . TRP A 1 185 ? -4.095 -7.259 -6.022 1.00 93.94 185 TRP A CA 1
ATOM 1409 C C . TRP A 1 185 ? -3.243 -8.312 -5.301 1.00 93.94 185 TRP A C 1
ATOM 1411 O O . TRP A 1 185 ? -2.816 -9.293 -5.910 1.00 93.94 185 TRP A O 1
ATOM 1421 N N . GLY A 1 186 ? -3.044 -8.167 -3.986 1.00 90.00 186 GLY A N 1
ATOM 1422 C CA . GLY A 1 186 ? -2.277 -9.124 -3.186 1.00 90.00 186 GLY A CA 1
ATOM 1423 C C . GLY A 1 186 ? -2.843 -10.537 -3.231 1.00 90.00 186 GLY A C 1
ATOM 1424 O O . GLY A 1 186 ? -2.115 -11.509 -3.444 1.00 90.00 186 GLY A O 1
ATOM 1425 N N . ILE A 1 187 ? -4.162 -10.649 -3.085 1.00 89.00 187 ILE A N 1
ATOM 1426 C CA . ILE A 1 187 ? -4.881 -11.923 -3.154 1.00 89.00 187 ILE A CA 1
ATOM 1427 C C . ILE A 1 187 ? -4.716 -12.587 -4.526 1.00 89.00 187 ILE A C 1
ATOM 1429 O O . ILE A 1 187 ? -4.594 -13.812 -4.586 1.00 89.00 187 ILE A O 1
ATOM 1433 N N . GLN A 1 188 ? -4.701 -11.805 -5.604 1.00 89.12 188 GLN A N 1
ATOM 1434 C CA . GLN A 1 188 ? -4.607 -12.313 -6.970 1.00 89.12 188 GLN A CA 1
ATOM 1435 C C . GLN A 1 188 ? -3.170 -12.665 -7.380 1.00 89.12 188 GLN A C 1
ATOM 1437 O O . GLN A 1 188 ? -2.944 -13.722 -7.965 1.00 89.12 188 GLN A O 1
ATOM 1442 N N . HIS A 1 189 ? -2.190 -11.819 -7.055 1.00 87.44 189 HIS A N 1
ATOM 1443 C CA . HIS A 1 189 ? -0.837 -11.919 -7.612 1.00 87.44 189 HIS A CA 1
ATOM 1444 C C . HIS A 1 189 ? 0.192 -12.509 -6.639 1.00 87.44 189 HIS A C 1
ATOM 1446 O O . HIS A 1 189 ? 1.009 -13.335 -7.047 1.00 87.44 189 HIS A O 1
ATOM 1452 N N . LEU A 1 190 ? 0.116 -12.210 -5.336 1.00 81.50 190 LEU A N 1
ATOM 1453 C CA . LEU A 1 190 ? 1.057 -12.779 -4.355 1.00 81.50 190 LEU A CA 1
ATOM 1454 C C . LEU A 1 190 ? 0.686 -14.204 -3.925 1.00 81.50 190 LEU A C 1
ATOM 1456 O O . LEU A 1 190 ? 1.551 -14.983 -3.521 1.00 81.50 190 LEU A O 1
ATOM 1460 N N . ARG A 1 191 ? -0.586 -14.595 -4.070 1.00 69.38 191 ARG A N 1
ATOM 1461 C CA . ARG A 1 191 ? -1.032 -15.984 -3.860 1.00 69.38 191 ARG A CA 1
ATOM 1462 C C . ARG A 1 191 ? -0.432 -16.953 -4.887 1.00 69.38 191 ARG A C 1
ATOM 1464 O O . ARG A 1 191 ? -0.264 -18.134 -4.572 1.00 69.38 191 ARG A O 1
ATOM 1471 N N . ASN A 1 192 ? -0.134 -16.465 -6.092 1.00 57.69 192 ASN A N 1
ATOM 1472 C CA . ASN A 1 192 ? 0.366 -17.267 -7.207 1.00 57.69 192 ASN A CA 1
ATOM 1473 C C . ASN A 1 192 ? 1.900 -17.329 -7.238 1.00 57.69 192 ASN A C 1
ATOM 1475 O O . ASN A 1 192 ? 2.436 -18.404 -7.486 1.00 57.69 192 ASN A O 1
ATOM 1479 N N . ALA A 1 193 ? 2.598 -16.251 -6.857 1.00 54.09 193 ALA A N 1
ATOM 1480 C CA . ALA A 1 193 ? 4.066 -16.207 -6.813 1.00 54.09 193 ALA A CA 1
ATOM 1481 C C . ALA A 1 193 ? 4.695 -17.297 -5.914 1.00 54.09 193 ALA A C 1
ATOM 1483 O O . ALA A 1 193 ? 5.670 -17.931 -6.308 1.00 54.09 193 ALA A O 1
ATOM 1484 N N . ARG A 1 194 ? 4.098 -17.606 -4.746 1.00 49.22 194 ARG A N 1
ATOM 1485 C CA . ARG A 1 194 ? 4.554 -18.726 -3.886 1.00 49.22 194 ARG A CA 1
ATOM 1486 C C . ARG A 1 194 ? 4.301 -20.118 -4.482 1.00 49.22 194 ARG A C 1
ATOM 1488 O O . ARG A 1 194 ? 4.857 -21.088 -3.986 1.00 49.22 194 ARG A O 1
ATOM 1495 N N . ARG A 1 195 ? 3.418 -20.242 -5.477 1.00 46.44 195 ARG A N 1
ATOM 1496 C CA . ARG A 1 195 ? 3.069 -21.527 -6.101 1.00 46.44 195 ARG A CA 1
ATOM 1497 C C . ARG A 1 195 ? 3.993 -21.832 -7.277 1.00 46.44 195 ARG A C 1
ATOM 1499 O O . ARG A 1 195 ? 4.471 -22.951 -7.364 1.00 46.44 195 ARG A O 1
ATOM 1506 N N . SER A 1 196 ? 4.303 -20.825 -8.094 1.00 44.53 196 SER A N 1
ATOM 1507 C CA . SER A 1 196 ? 5.268 -20.929 -9.197 1.00 44.53 196 SER A CA 1
ATOM 1508 C C . SER A 1 196 ? 6.672 -21.280 -8.690 1.00 44.53 196 SER A C 1
ATOM 1510 O O . SER A 1 196 ? 7.251 -22.252 -9.153 1.00 44.53 196 SER A O 1
ATOM 1512 N N . ALA A 1 197 ? 7.145 -20.616 -7.625 1.00 46.84 197 ALA A N 1
ATOM 1513 C CA . ALA A 1 197 ? 8.446 -20.914 -7.013 1.00 46.84 197 ALA A CA 1
ATOM 1514 C C . ALA A 1 197 ? 8.567 -22.340 -6.430 1.00 46.84 197 ALA A C 1
ATOM 1516 O O . ALA A 1 197 ? 9.670 -22.849 -6.291 1.00 46.84 197 ALA A O 1
ATOM 1517 N N . SER A 1 198 ? 7.448 -22.992 -6.087 1.00 41.03 198 SER A N 1
ATOM 1518 C CA . SER A 1 198 ? 7.439 -24.383 -5.603 1.00 41.03 198 SER A CA 1
ATOM 1519 C C . SER A 1 198 ? 7.352 -25.409 -6.737 1.00 41.03 198 SER A C 1
ATOM 1521 O O . SER A 1 198 ? 7.670 -26.575 -6.510 1.00 41.03 198 SER A O 1
ATOM 1523 N N . SER A 1 199 ? 6.885 -25.009 -7.922 1.00 40.78 199 SER A N 1
ATOM 1524 C CA . SER A 1 199 ? 6.771 -25.885 -9.092 1.00 40.78 199 SER A CA 1
ATOM 1525 C C . SER A 1 199 ? 8.061 -25.925 -9.915 1.00 40.78 199 SER A C 1
ATOM 1527 O O . SER A 1 199 ? 8.355 -26.970 -10.486 1.00 40.78 199 SER A O 1
ATOM 1529 N N . ASP A 1 200 ? 8.869 -24.860 -9.896 1.00 40.78 200 ASP A N 1
ATOM 1530 C CA . ASP A 1 200 ? 10.171 -24.830 -10.582 1.00 40.78 200 ASP A CA 1
ATOM 1531 C C . ASP A 1 200 ? 11.243 -25.709 -9.891 1.00 40.78 200 ASP A C 1
ATOM 1533 O O . ASP A 1 200 ? 12.152 -26.200 -10.553 1.00 40.78 200 ASP A O 1
ATOM 1537 N N . GLU A 1 201 ? 11.111 -26.006 -8.589 1.00 39.81 201 GLU A N 1
ATOM 1538 C CA . GLU A 1 201 ? 12.065 -26.857 -7.845 1.00 39.81 201 GLU A CA 1
ATOM 1539 C C . GLU A 1 201 ? 11.781 -28.373 -7.967 1.00 39.81 201 GLU A C 1
ATOM 1541 O O . GLU A 1 201 ? 12.633 -29.193 -7.640 1.00 39.81 201 GLU A O 1
ATOM 1546 N N . HIS A 1 202 ? 10.616 -28.775 -8.495 1.00 39.50 202 HIS A N 1
ATOM 1547 C CA . HIS A 1 202 ? 10.275 -30.189 -8.755 1.00 39.50 202 HIS A CA 1
ATOM 1548 C C . HIS A 1 202 ? 10.457 -30.620 -10.223 1.00 39.50 202 HIS A C 1
ATOM 1550 O O . HIS A 1 202 ? 10.180 -31.770 -10.554 1.00 39.50 202 HIS A O 1
ATOM 1556 N N . ALA A 1 203 ? 10.938 -29.735 -11.105 1.00 40.19 203 ALA A N 1
ATOM 1557 C CA . ALA A 1 203 ? 11.153 -30.033 -12.526 1.00 40.19 203 ALA A CA 1
ATOM 1558 C C . ALA A 1 203 ? 12.609 -30.418 -12.885 1.00 40.19 203 ALA A C 1
ATOM 1560 O O . ALA A 1 203 ? 12.901 -30.644 -14.055 1.00 40.19 203 ALA A O 1
ATOM 1561 N N . VAL A 1 204 ? 13.520 -30.534 -11.904 1.00 43.31 204 VAL A N 1
ATOM 1562 C CA . VAL A 1 204 ? 14.936 -30.931 -12.113 1.00 43.31 204 VAL A CA 1
ATOM 1563 C C . VAL A 1 204 ? 15.281 -32.223 -11.354 1.00 43.31 204 VAL A C 1
ATOM 1565 O O . VAL A 1 204 ? 16.348 -32.369 -10.767 1.00 43.31 204 VAL A O 1
ATOM 1568 N N . ALA A 1 205 ? 14.361 -33.186 -11.337 1.00 45.31 205 ALA A N 1
ATOM 1569 C CA . ALA A 1 205 ? 14.637 -34.540 -10.861 1.00 45.31 205 ALA A CA 1
ATOM 1570 C C . ALA A 1 205 ? 13.851 -35.551 -11.701 1.00 45.31 205 ALA A C 1
ATOM 1572 O O . ALA A 1 205 ? 12.813 -36.060 -11.283 1.00 45.31 205 ALA A O 1
ATOM 1573 N N . GLY A 1 206 ? 14.335 -35.807 -12.915 1.00 45.47 206 GLY A N 1
ATOM 1574 C CA . GLY A 1 206 ? 13.798 -36.864 -13.761 1.00 45.47 206 GLY A CA 1
ATOM 1575 C C . GLY A 1 206 ? 14.136 -36.692 -15.232 1.00 45.47 206 GLY A C 1
ATOM 1576 O O . GLY A 1 206 ? 13.250 -36.358 -16.005 1.00 45.47 206 GLY A O 1
ATOM 1577 N N . ASP A 1 207 ? 15.386 -36.954 -15.611 1.00 36.19 207 ASP A N 1
ATOM 1578 C CA . ASP A 1 207 ? 15.641 -37.822 -16.764 1.00 36.19 207 ASP A CA 1
ATOM 1579 C C . ASP A 1 207 ? 17.021 -38.479 -16.620 1.00 36.19 207 ASP A C 1
ATOM 1581 O O . ASP A 1 207 ? 17.979 -37.830 -16.196 1.00 36.19 207 ASP A O 1
ATOM 1585 N N . GLY A 1 208 ? 17.063 -39.791 -16.858 1.00 41.97 208 GLY A N 1
ATOM 1586 C CA . GLY A 1 208 ? 18.223 -40.670 -16.672 1.00 41.97 208 GLY A CA 1
ATOM 1587 C C . GLY A 1 208 ? 19.225 -40.595 -17.833 1.00 41.97 208 GLY A C 1
ATOM 1588 O O . GLY A 1 208 ? 19.278 -39.577 -18.524 1.00 41.97 208 GLY A O 1
ATOM 1589 N N . PRO A 1 209 ? 20.040 -41.638 -18.081 1.00 54.75 209 PRO A N 1
ATOM 1590 C CA . PRO A 1 209 ? 19.747 -43.065 -17.882 1.00 54.75 209 PRO A CA 1
ATOM 1591 C C . PRO A 1 209 ? 20.421 -43.735 -16.675 1.00 54.75 209 PRO A C 1
ATOM 1593 O O . PRO A 1 209 ? 21.422 -43.197 -16.153 1.00 54.75 209 PRO A O 1
#

Sequence (209 aa):
MECKGADAAAAAVELLQRKHVLPIIHALLAQPYCFNALQRAVHAPSAATLRDRLKALLAVGVIRRDDDTYHLTAAGYALQPVFDALSAFTAAHPQHDPAIVLDALQRRHAMPIMRELRQRSMGFNELQRALGAPSATTLTRRIIELQQIGLIFKTAPADSTVPGQYRHSPFGADFSPVVGCIVAWGIQHLRNARRSASSDEHAVAGDGP

Nearest PDB structures (foldseek):
  1z7u-assembly1_B  TM=7.905E-01  e=7.306E-03  Enterococcus faecalis V583
  5hs7-assembly1_A  TM=7.110E-01  e=8.065E-03  Bacillus subtilis subsp. subtilis str. 168
  4zzl-assembly1_A  TM=5.825E-01  e=3.842E-03  Pseudomonas aeruginosa
  3s2w-assembly4_H  TM=5.648E-01  e=4.331E-02  Methanosarcina mazei Go1
  5x80-assembly1_B  TM=5.496E-01  e=6.432E-02  Mycobacterium tuberculosis H37Rv

Mean predicted aligned error: 7.95 Å

pLDDT: mean 84.97, std 15.17, range [36.19, 97.94]